Protein AF-A0A251MTN4-F1 (afdb_monomer)

Foldseek 3Di:
DDDDDDDDDDDDDDDDDDPPPFDWDWDFDADDDDDDDDDDDDDDDDDDDDDDDDDDDDDDDDDDDPPPQDQDPPPDLCHPCRVVVSCVVVVVDDPVVSVLVSVLSFAAALFEEEEQACFLQPSVVSNLVRHDDPVLNYAYEYEDLDPVRVVNNVVVCVVPDDPSSVVRYDYDNDHLLCVVVVDDPLAAHQEYEEEFADRVVDDRVDTDAPVSVVSNVVVCVVRYDNSGTYHYIYGDDDVRD

Solvent-accessible surface area (backbone atoms only — not comparable to full-atom values): 15226 Å² total; per-residue (Å²): 133,88,79,88,88,85,87,85,88,79,91,75,83,82,77,80,76,79,86,78,81,65,74,66,63,83,70,81,83,83,83,79,76,90,77,90,75,84,84,83,86,86,84,89,82,88,83,88,84,86,81,85,79,83,92,78,93,75,93,75,92,75,96,70,89,81,71,83,80,68,81,65,59,84,89,41,97,60,50,91,43,46,70,58,52,50,35,37,76,70,66,75,44,56,72,67,63,53,47,55,58,55,44,63,77,64,55,45,66,42,36,30,33,34,26,40,45,27,32,70,20,64,63,44,53,53,50,42,69,49,13,60,54,97,80,69,61,18,34,34,40,31,17,27,74,44,65,69,26,52,51,41,22,49,53,51,48,65,78,70,52,56,75,77,61,52,72,31,52,47,80,41,84,36,52,41,53,48,52,75,80,75,50,64,87,90,56,60,27,42,36,41,37,37,62,42,40,55,44,89,96,55,63,70,87,54,55,62,48,70,71,45,51,53,48,24,48,56,51,51,63,75,36,44,39,93,82,40,45,72,46,54,46,45,54,46,86,50,94,90,53

Sequence (241 aa):
MLALPLRLGAHWPAVQKPLISTSTRWFVFPYPRNVSLNGNSPRDHFDRNVSRIPANSTSITGKTNDFVSVSLPKDSPLFGLEDLLVSFILGKKRATEVSHLVWKSVVQKGDTVIDATCGNGHDTLAMLKMVADESCKGSVYGLDVQEAALQKTSSLLEESVGPSEKELIKLFSKCHSKMDEVLPKDTSVRLVAFNLGYLPGGDKTIITQSETTLKALEVAKSIMVPGGLISIVVYVGHPGG

Secondary structure (DSSP, 8-state):
-----------------------------PPPPP------------------------------------PPPTTSTTTT-HHHHHHHHTTSS-HHHHHHHHHTTT--TT-EEEETT-TTSHHHHHHHHHH--TT---EEEEEES-HHHHHHHHHHHHHHS-HHHHTTEEEEES-GGGGGGTSPTT--EEEEEEEESB-TTS-TT-B--HHHHHHHHHHHHHHEEEEEEEEEEE--SSTT-

Mean predicted aligned error: 14.78 Å

InterPro domains:
  IPR010719 Methyltransferase MnmM-like [PF06962] (140-241)
  IPR010719 Methyltransferase MnmM-like [PTHR35276] (28-241)
  IPR029063 S-adenosyl-L-methionine-dependent methyltransferase superfamily [G3DSA:3.40.50.150] (88-241)
  IPR029063 S-adenosyl-L-methionine-dependent methyltransferase superfamily [SSF53335] (106-239)

Radius of gyration: 24.44 Å; Cα contacts (8 Å, |Δi|>4): 317; chains: 1; bounding box: 77×71×64 Å

pLDDT: mean 73.72, std 29.15, range [24.31, 98.88]

Nearest PDB structures (foldseek):
  2azt-assembly1_B-2  TM=5.446E-01  e=1.337E-05  Homo sapiens
  1d2h-assembly1_C  TM=6.508E-01  e=1.436E-04  Rattus norvegicus
  1d2g-assembly1_A  TM=5.420E-01  e=5.143E-05  Rattus norvegicus
  3ths-assembly1_B  TM=5.340E-01  e=6.235E-05  Rattus norvegicus
  3ths-assembly1_C  TM=5.146E-01  e=1.184E-04  Rattus norvegicus

Structure (mmCIF, N/CA/C/O backbone):
data_AF-A0A251MTN4-F1
#
_entry.id   AF-A0A251MTN4-F1
#
loop_
_atom_site.group_PDB
_atom_site.id
_atom_site.type_symbol
_atom_site.label_atom_id
_atom_site.label_alt_id
_atom_site.label_comp_id
_atom_site.label_asym_id
_atom_site.label_entity_id
_atom_site.label_seq_id
_atom_site.pdbx_PDB_ins_code
_atom_site.Cartn_x
_atom_site.Cartn_y
_atom_site.Cartn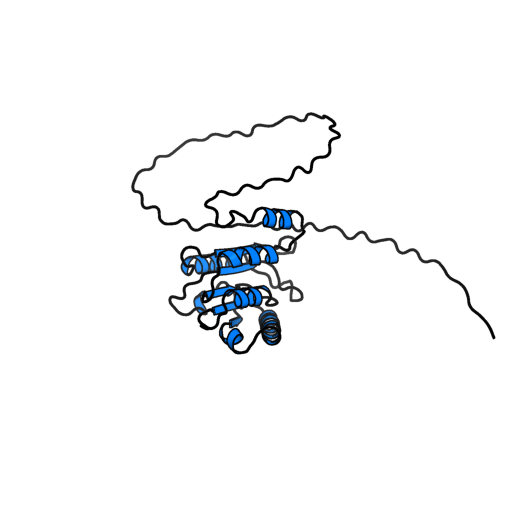_z
_atom_site.occupancy
_atom_site.B_iso_or_equiv
_atom_site.auth_seq_id
_atom_site.auth_comp_id
_atom_site.auth_asym_id
_atom_site.auth_atom_id
_atom_site.pdbx_PDB_model_num
ATOM 1 N N . MET A 1 1 ? 47.076 50.749 -3.435 1.00 32.19 1 MET A N 1
ATOM 2 C CA . MET A 1 1 ? 46.990 51.171 -4.852 1.00 32.19 1 MET A CA 1
ATOM 3 C C . MET A 1 1 ? 46.541 49.956 -5.646 1.00 32.19 1 MET A C 1
ATOM 5 O 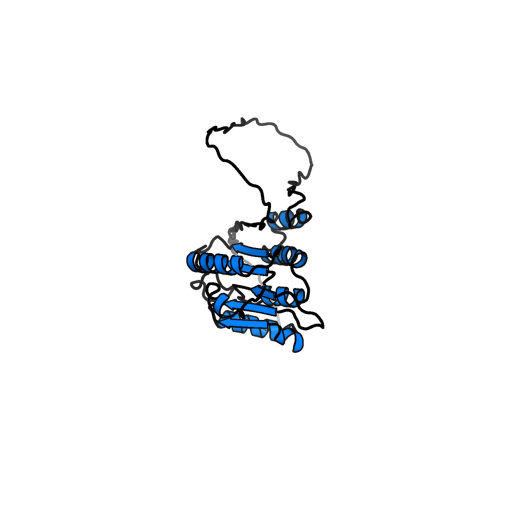O . MET A 1 1 ? 47.202 48.940 -5.529 1.00 32.19 1 MET A O 1
ATOM 9 N N . LEU A 1 2 ? 45.279 49.950 -6.101 1.00 27.80 2 LEU A N 1
ATOM 10 C CA . LEU A 1 2 ? 44.879 50.076 -7.525 1.00 27.80 2 LEU A CA 1
ATOM 11 C C . LEU A 1 2 ? 45.148 48.772 -8.305 1.00 27.80 2 LEU A C 1
ATOM 13 O O . LEU A 1 2 ? 46.255 48.273 -8.238 1.00 27.80 2 LEU A O 1
ATOM 17 N N . ALA A 1 3 ? 44.279 48.176 -9.115 1.00 26.17 3 ALA A N 1
ATOM 18 C CA . ALA A 1 3 ? 42.866 48.299 -9.464 1.00 26.17 3 ALA A CA 1
ATOM 19 C C . ALA A 1 3 ? 42.548 47.061 -10.354 1.00 26.17 3 ALA A C 1
ATOM 21 O O . ALA A 1 3 ? 43.449 46.527 -10.999 1.00 26.17 3 ALA A O 1
ATOM 22 N N . LEU A 1 4 ? 41.285 46.615 -10.403 1.00 29.44 4 LEU A N 1
ATOM 23 C CA . LEU A 1 4 ? 40.707 45.800 -11.502 1.00 29.44 4 LEU A CA 1
ATOM 24 C C . LEU A 1 4 ? 40.717 46.606 -12.838 1.00 29.44 4 LEU A C 1
ATOM 26 O O . LEU A 1 4 ? 40.956 47.811 -12.731 1.00 29.44 4 LEU A O 1
ATOM 30 N N . PRO A 1 5 ? 40.383 46.077 -14.056 1.00 38.84 5 PRO A N 1
ATOM 31 C CA . PRO A 1 5 ? 39.511 44.920 -14.381 1.00 38.84 5 PRO A CA 1
ATOM 32 C C . PRO A 1 5 ? 39.922 44.062 -15.619 1.00 38.84 5 PRO A C 1
ATOM 34 O O . PRO A 1 5 ? 40.844 44.415 -16.341 1.00 38.84 5 PRO A O 1
ATOM 37 N N . LEU A 1 6 ? 39.192 42.966 -15.914 1.00 26.95 6 LEU A N 1
ATOM 38 C CA . LEU A 1 6 ? 38.490 42.737 -17.205 1.00 26.95 6 LEU A CA 1
ATOM 39 C C . LEU A 1 6 ? 37.816 41.344 -17.302 1.00 26.95 6 LEU A C 1
ATOM 41 O O . LEU A 1 6 ? 38.440 40.293 -17.210 1.00 26.95 6 LEU A O 1
ATOM 45 N N . ARG A 1 7 ? 36.496 41.404 -17.522 1.00 28.09 7 ARG A N 1
ATOM 46 C CA . ARG A 1 7 ? 35.574 40.432 -18.156 1.00 28.09 7 ARG A CA 1
ATOM 47 C C . ARG A 1 7 ? 36.027 40.192 -19.621 1.00 28.09 7 ARG A C 1
ATOM 49 O O . ARG A 1 7 ? 36.599 41.110 -20.190 1.00 28.09 7 ARG A O 1
ATOM 56 N N . LEU A 1 8 ? 35.818 39.078 -20.334 1.00 28.23 8 LEU A N 1
ATOM 57 C CA . LEU A 1 8 ? 34.593 38.332 -20.679 1.00 28.23 8 LEU A CA 1
ATOM 58 C C . LEU A 1 8 ? 35.000 37.158 -21.607 1.00 28.23 8 LEU A C 1
ATOM 60 O O . LEU A 1 8 ? 35.938 37.309 -22.383 1.00 28.23 8 LEU A O 1
ATOM 64 N N . GLY A 1 9 ? 34.201 36.084 -21.643 1.00 28.22 9 GLY A N 1
ATOM 65 C CA . GLY A 1 9 ? 34.002 35.301 -22.872 1.00 28.22 9 GLY A CA 1
ATOM 66 C C . GLY A 1 9 ? 34.323 33.808 -22.799 1.00 28.22 9 GLY A C 1
ATOM 67 O O . GLY A 1 9 ? 35.385 33.382 -23.231 1.00 28.22 9 GLY A O 1
ATOM 68 N N . ALA A 1 10 ? 33.358 32.994 -22.366 1.00 30.31 10 ALA A N 1
ATOM 69 C CA . ALA A 1 10 ? 33.277 31.599 -22.794 1.00 30.31 10 ALA A CA 1
ATOM 70 C C . ALA A 1 10 ? 31.801 31.202 -22.916 1.00 30.31 10 ALA A C 1
ATOM 72 O O . ALA A 1 10 ? 31.084 31.061 -21.927 1.00 30.31 10 ALA A O 1
ATOM 73 N N . HIS A 1 11 ? 31.351 31.099 -24.165 1.00 29.78 11 HIS A N 1
ATOM 74 C CA . HIS A 1 11 ? 30.069 30.529 -24.556 1.00 29.78 11 HIS A CA 1
ATOM 75 C C . HIS A 1 11 ? 30.011 29.051 -24.149 1.00 29.78 11 HIS A C 1
ATOM 77 O O . HIS A 1 11 ? 30.880 28.275 -24.535 1.00 29.78 11 HIS A O 1
ATOM 83 N N . TRP A 1 12 ? 28.957 28.654 -23.436 1.00 31.12 12 TRP A N 1
ATOM 84 C CA . TRP A 1 12 ? 28.582 27.249 -23.276 1.00 31.12 12 TRP A CA 1
ATOM 85 C C . TRP A 1 12 ? 27.341 26.984 -24.135 1.00 31.12 12 TRP A C 1
ATOM 87 O O . TRP A 1 12 ? 26.350 27.705 -23.978 1.00 31.12 12 TRP A O 1
ATOM 97 N N . PRO A 1 13 ? 27.344 26.005 -25.056 1.00 30.78 13 PRO A N 1
ATOM 98 C CA . PRO A 1 13 ? 26.138 25.661 -25.787 1.00 30.78 13 PRO A CA 1
ATOM 99 C C . PRO A 1 13 ? 25.149 24.984 -24.835 1.00 30.78 13 PRO A C 1
ATOM 101 O O . PRO A 1 13 ? 25.482 24.047 -24.106 1.00 30.78 13 PRO A O 1
ATOM 104 N N . ALA A 1 14 ? 23.919 25.492 -24.835 1.00 27.44 14 ALA A N 1
ATOM 105 C CA . ALA A 1 14 ? 22.794 24.901 -24.135 1.00 27.44 14 ALA A CA 1
ATOM 106 C C . ALA A 1 14 ? 22.563 23.475 -24.655 1.00 27.44 14 ALA A C 1
ATOM 108 O O . ALA A 1 14 ? 22.125 23.273 -25.786 1.00 27.44 14 ALA A O 1
ATOM 109 N N . VAL A 1 15 ? 22.853 22.482 -23.818 1.00 29.98 15 VAL A N 1
ATOM 110 C CA . VAL A 1 15 ? 22.423 21.104 -24.047 1.00 29.98 15 VAL A CA 1
ATOM 111 C C . VAL A 1 15 ? 20.916 21.068 -23.809 1.00 29.98 15 VAL A C 1
ATOM 113 O O . VAL A 1 15 ? 20.447 21.147 -22.671 1.00 29.98 15 VAL A O 1
ATOM 116 N N . GLN A 1 16 ? 20.151 20.995 -24.897 1.00 27.70 16 GLN A N 1
ATOM 117 C CA . GLN A 1 16 ? 18.729 20.678 -24.856 1.00 27.70 16 GLN A CA 1
ATOM 118 C C . GLN A 1 16 ? 18.557 19.309 -24.188 1.00 27.70 16 GLN A C 1
ATOM 120 O O . GLN A 1 16 ? 18.972 18.282 -24.722 1.00 27.70 16 GLN A O 1
ATOM 125 N N . LYS A 1 17 ? 17.959 19.296 -22.993 1.00 27.50 17 LYS A N 1
ATOM 126 C CA . LYS A 1 17 ? 17.490 18.063 -22.356 1.00 27.50 17 LYS A CA 1
ATOM 127 C C . LYS A 1 17 ? 16.307 17.525 -23.171 1.00 27.50 17 LYS A C 1
ATOM 129 O O . LYS A 1 17 ? 15.369 18.290 -23.406 1.00 27.50 17 LYS A O 1
ATOM 134 N N . PRO A 1 18 ? 16.305 16.250 -23.585 1.00 24.31 18 PRO A N 1
ATOM 135 C CA . PRO A 1 18 ? 15.143 15.675 -24.242 1.00 24.31 18 PRO A CA 1
ATOM 136 C C . PRO A 1 18 ? 13.992 15.583 -23.232 1.00 24.31 18 PRO A C 1
ATOM 138 O O . PRO A 1 18 ? 14.163 15.059 -22.129 1.00 24.31 18 PRO A O 1
ATOM 141 N N . LEU A 1 19 ? 12.819 16.108 -23.602 1.00 26.77 19 LEU A N 1
ATOM 142 C CA . LEU A 1 19 ? 11.568 15.822 -22.903 1.00 26.77 19 LEU A CA 1
ATOM 143 C C . LEU A 1 19 ? 11.262 14.330 -23.081 1.00 26.77 19 LEU A C 1
ATOM 145 O O . LEU A 1 19 ? 10.762 13.909 -24.122 1.00 26.77 19 LEU A O 1
ATOM 149 N N . ILE A 1 20 ? 11.571 13.526 -22.067 1.00 28.36 20 ILE A N 1
ATOM 150 C CA . ILE A 1 20 ? 11.097 12.147 -21.978 1.00 28.36 20 ILE A CA 1
ATOM 151 C C . ILE A 1 20 ? 9.658 12.221 -21.465 1.00 28.36 20 ILE A C 1
ATOM 153 O O . ILE A 1 20 ? 9.413 12.465 -20.286 1.00 28.36 20 ILE A O 1
ATOM 157 N N . SER A 1 21 ? 8.705 12.076 -22.382 1.00 30.36 21 SER A N 1
ATOM 158 C CA . SER A 1 21 ? 7.292 11.886 -22.066 1.00 30.36 21 SER A CA 1
ATOM 159 C C . SER A 1 21 ? 7.109 10.462 -21.534 1.00 30.36 21 SER A C 1
ATOM 161 O O . SER A 1 21 ? 7.131 9.498 -22.296 1.00 30.36 21 SER A O 1
ATOM 163 N N . THR A 1 22 ? 6.986 10.310 -20.215 1.00 32.44 22 THR A N 1
ATOM 164 C CA . THR A 1 22 ? 6.619 9.036 -19.589 1.00 32.44 22 THR A CA 1
ATOM 165 C C . THR A 1 22 ? 5.113 8.829 -19.740 1.00 32.44 22 THR A C 1
ATOM 167 O O . THR A 1 22 ? 4.303 9.518 -19.123 1.00 32.44 22 THR A O 1
ATOM 170 N N . SER A 1 23 ? 4.720 7.890 -20.600 1.00 34.38 23 SER A N 1
ATOM 171 C CA . SER A 1 23 ? 3.315 7.542 -20.832 1.00 34.38 23 SER A CA 1
ATOM 172 C C . SER A 1 23 ? 2.821 6.579 -19.749 1.00 34.38 23 SER A C 1
ATOM 174 O O . SER A 1 23 ? 2.825 5.368 -19.920 1.00 34.38 23 SER A O 1
ATOM 176 N N . THR A 1 24 ?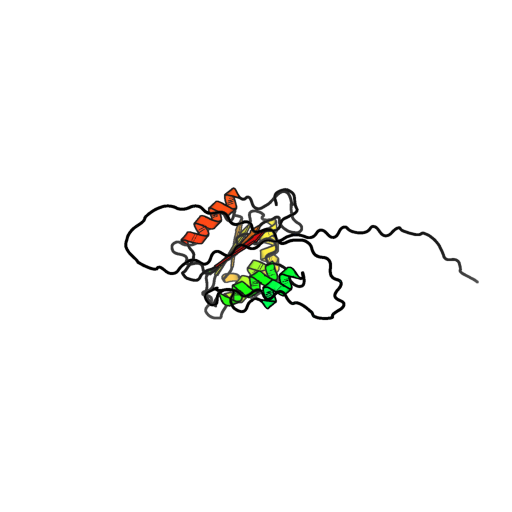 2.417 7.091 -18.590 1.00 36.94 24 THR A N 1
ATOM 177 C CA . THR A 1 24 ? 1.779 6.266 -17.549 1.00 36.94 24 THR A CA 1
ATOM 178 C C . THR A 1 24 ? 0.374 5.846 -17.995 1.00 36.94 24 THR A C 1
ATOM 180 O O . THR A 1 24 ? -0.423 6.685 -18.421 1.00 36.94 24 THR A O 1
ATOM 183 N N . ARG A 1 25 ? 0.034 4.561 -17.848 1.00 35.62 25 ARG A N 1
ATOM 184 C CA . ARG A 1 25 ? -1.296 4.018 -18.167 1.00 35.62 25 ARG A CA 1
ATOM 185 C C . ARG A 1 25 ? -1.945 3.429 -16.915 1.00 35.62 25 ARG A C 1
ATOM 187 O O . ARG A 1 25 ? -1.284 2.730 -16.155 1.00 35.62 25 ARG A O 1
ATOM 194 N N . TRP A 1 26 ? -3.230 3.715 -16.720 1.00 37.81 26 TRP A N 1
ATOM 195 C CA . TRP A 1 26 ? -4.040 3.200 -15.612 1.00 37.81 26 TRP A CA 1
ATOM 196 C C . TRP A 1 26 ? -4.941 2.050 -16.072 1.00 37.81 26 TRP A C 1
ATOM 198 O O . TRP A 1 26 ? -5.523 2.118 -17.156 1.00 37.81 26 TRP A O 1
ATOM 208 N N . PHE A 1 27 ? -5.110 1.043 -15.213 1.00 35.09 27 PHE A N 1
ATOM 209 C CA . PHE A 1 27 ? -6.167 0.034 -15.308 1.00 35.09 27 PHE A CA 1
ATOM 210 C C . PHE A 1 27 ? -6.920 -0.005 -13.975 1.00 35.09 27 PHE A C 1
ATOM 212 O O . PHE A 1 27 ? -6.302 -0.163 -12.925 1.00 35.09 27 PHE A O 1
ATOM 219 N N . VAL A 1 28 ? -8.245 0.151 -14.014 1.00 33.75 28 VAL A N 1
ATOM 220 C CA . VAL A 1 28 ? -9.126 0.027 -12.843 1.00 33.75 28 VAL A CA 1
ATOM 221 C C . VAL A 1 28 ? -10.115 -1.094 -13.128 1.00 33.75 28 VAL A C 1
ATOM 223 O O . VAL A 1 28 ? -10.854 -1.029 -14.109 1.00 33.75 28 VAL A O 1
ATOM 226 N N . PHE A 1 29 ? -10.123 -2.118 -12.277 1.00 30.22 29 PHE A N 1
ATOM 227 C CA . PHE A 1 29 ? -11.083 -3.217 -12.340 1.00 30.22 29 PHE A CA 1
ATOM 228 C C . PHE A 1 29 ? -12.135 -3.020 -11.239 1.00 30.22 29 PHE A C 1
ATOM 230 O O . PHE A 1 29 ? -11.850 -3.329 -10.081 1.00 30.22 29 PHE A O 1
ATOM 237 N N . PRO A 1 30 ? -13.336 -2.492 -11.542 1.00 28.03 30 PRO A N 1
ATOM 238 C CA . PRO A 1 30 ? -14.428 -2.511 -10.578 1.00 28.03 30 PRO A CA 1
ATOM 239 C C . PRO A 1 30 ? -14.867 -3.963 -10.347 1.00 28.03 30 PRO A C 1
ATOM 241 O O . PRO A 1 30 ? -15.147 -4.692 -11.300 1.00 28.03 30 PRO A O 1
ATOM 244 N N . TYR A 1 31 ? -14.926 -4.396 -9.085 1.00 30.23 31 TYR A N 1
ATOM 245 C CA . TYR A 1 31 ? -15.467 -5.711 -8.743 1.00 30.23 31 TYR A CA 1
ATOM 246 C C . TYR A 1 31 ? -17.002 -5.656 -8.821 1.00 30.23 31 TYR A C 1
ATOM 248 O O . TYR A 1 31 ? -17.606 -4.823 -8.136 1.00 30.23 31 TYR A O 1
ATOM 256 N N . PRO A 1 32 ? -17.664 -6.486 -9.646 1.00 30.58 32 PRO A N 1
ATOM 257 C CA . PRO A 1 32 ? -19.115 -6.440 -9.768 1.00 30.58 32 PRO A CA 1
ATOM 258 C C . PRO A 1 32 ? -19.796 -6.933 -8.482 1.00 30.58 32 PRO A C 1
ATOM 260 O O . PRO A 1 32 ? -19.368 -7.910 -7.865 1.00 30.58 32 PRO A O 1
ATOM 263 N N . ARG A 1 33 ? -20.896 -6.273 -8.089 1.00 31.11 33 ARG A N 1
ATOM 264 C CA . ARG A 1 33 ? -21.852 -6.833 -7.120 1.00 31.11 33 ARG A CA 1
ATOM 265 C C . ARG A 1 33 ? -22.534 -8.044 -7.758 1.00 31.11 33 ARG A C 1
ATOM 267 O O . ARG A 1 33 ? -22.913 -7.981 -8.924 1.00 31.11 33 ARG A O 1
ATOM 274 N N . ASN A 1 34 ? -22.714 -9.115 -6.985 1.00 30.28 34 ASN A N 1
ATOM 275 C CA . ASN A 1 34 ? -23.455 -10.308 -7.397 1.00 30.28 34 ASN A CA 1
ATOM 276 C C . ASN A 1 34 ? -24.808 -9.939 -8.028 1.00 30.28 34 ASN A C 1
ATOM 278 O O . ASN A 1 34 ? -25.691 -9.422 -7.345 1.00 30.28 34 ASN A O 1
ATOM 282 N N . VAL A 1 35 ? -24.978 -10.278 -9.306 1.00 30.33 35 VAL A N 1
ATOM 283 C CA . VAL A 1 35 ? -26.287 -10.425 -9.945 1.00 30.33 35 VAL A CA 1
ATOM 284 C C . VAL A 1 35 ? -26.488 -11.918 -10.162 1.00 30.33 35 VAL A C 1
ATOM 286 O O . VAL A 1 35 ? -25.792 -12.545 -10.955 1.00 30.33 35 VAL A O 1
ATOM 289 N N . SER A 1 36 ? -27.412 -12.492 -9.401 1.00 29.91 36 SER A N 1
ATOM 290 C CA . SER A 1 36 ? -27.881 -13.859 -9.598 1.00 29.91 36 SER A CA 1
ATOM 291 C C . SER A 1 36 ? -28.907 -13.851 -10.724 1.00 29.91 36 SER A C 1
ATOM 293 O O . SER A 1 36 ? -29.981 -13.293 -10.520 1.00 29.91 36 SER A O 1
ATOM 295 N N . LEU A 1 37 ? -28.604 -14.438 -11.888 1.00 28.64 37 LEU A N 1
ATOM 296 C CA . LEU A 1 37 ? -29.614 -14.819 -12.880 1.00 28.64 37 LEU A CA 1
ATOM 297 C C . LEU A 1 37 ? -29.201 -16.086 -13.646 1.00 28.64 37 LEU A C 1
ATOM 299 O O . LEU A 1 37 ? -28.129 -16.176 -14.241 1.00 28.64 37 LEU A O 1
ATOM 303 N N . ASN A 1 38 ? -30.116 -17.052 -13.599 1.00 26.19 38 ASN A N 1
ATOM 304 C CA . ASN A 1 38 ? -30.185 -18.273 -14.391 1.00 26.19 38 ASN A CA 1
ATOM 305 C C . ASN A 1 38 ? -30.111 -18.018 -15.908 1.00 26.19 38 ASN A C 1
ATOM 307 O O . ASN A 1 38 ? -30.744 -17.093 -16.405 1.00 26.19 38 ASN A O 1
ATOM 311 N N . GLY A 1 39 ? -29.533 -18.985 -16.630 1.00 27.27 39 GLY A N 1
ATOM 312 C CA . GLY A 1 39 ? -30.131 -19.508 -17.864 1.00 27.27 39 GLY A CA 1
ATOM 313 C C . GLY A 1 39 ? -29.667 -18.941 -19.213 1.00 27.27 39 GLY A C 1
ATOM 314 O O . GLY A 1 39 ? -29.996 -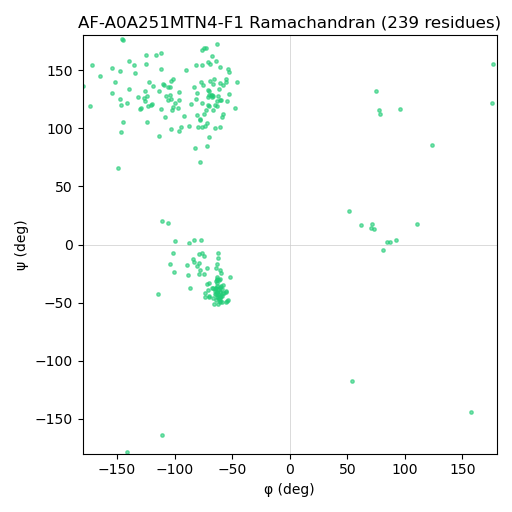17.822 -19.579 1.00 27.27 39 GLY A O 1
ATOM 315 N N . ASN A 1 40 ? -29.075 -19.851 -19.996 1.00 27.12 40 ASN A N 1
ATOM 316 C CA . ASN A 1 40 ? -29.026 -19.940 -21.465 1.00 27.12 40 ASN A CA 1
ATOM 317 C C . ASN A 1 40 ? -28.060 -19.046 -22.273 1.00 27.12 40 ASN A C 1
ATOM 319 O O . ASN A 1 40 ? -28.260 -17.856 -22.479 1.00 27.12 40 ASN A O 1
ATOM 323 N N . SER A 1 41 ? -27.074 -19.725 -22.872 1.00 27.97 41 SER A N 1
ATOM 324 C CA . SER A 1 41 ? -26.388 -19.357 -24.122 1.00 27.97 41 SER A CA 1
ATOM 325 C C . SER A 1 41 ? -27.353 -19.376 -25.326 1.00 27.97 41 SER A C 1
ATOM 327 O O . SER A 1 41 ? -28.317 -20.147 -25.282 1.00 27.97 41 SER A O 1
ATOM 329 N N . PRO A 1 42 ? -27.067 -18.663 -26.437 1.00 34.81 42 PRO A N 1
ATOM 330 C CA . PRO A 1 42 ? -26.228 -19.243 -27.501 1.00 34.81 42 PRO A CA 1
ATOM 331 C C . PRO A 1 42 ? -25.285 -18.252 -28.230 1.00 34.81 42 PRO A C 1
ATOM 333 O O . PRO A 1 42 ? -25.242 -17.060 -27.948 1.00 34.81 42 PRO A O 1
ATOM 336 N N . ARG A 1 43 ? -24.488 -18.836 -29.135 1.00 27.69 43 ARG A N 1
ATOM 337 C CA . ARG A 1 43 ? -23.357 -18.313 -29.923 1.00 27.69 43 ARG A CA 1
ATOM 338 C C . ARG A 1 43 ? -23.731 -17.355 -31.078 1.00 27.69 43 ARG A C 1
ATOM 340 O O . ARG A 1 43 ? -24.873 -17.331 -31.515 1.00 27.69 43 ARG A O 1
ATOM 347 N N . ASP A 1 44 ? -22.664 -16.737 -31.608 1.00 28.30 44 ASP A N 1
ATOM 348 C CA . ASP A 1 44 ? -22.417 -16.206 -32.967 1.00 28.30 44 ASP A CA 1
ATOM 349 C C . ASP A 1 44 ? -23.038 -14.860 -33.395 1.00 28.30 44 ASP A C 1
ATOM 351 O O . ASP A 1 44 ? -24.241 -14.744 -33.584 1.00 28.30 44 ASP A O 1
ATOM 355 N N . HIS A 1 45 ? -22.185 -13.854 -33.665 1.00 28.00 45 HIS A N 1
ATOM 356 C CA . HIS A 1 45 ? -21.876 -13.406 -35.038 1.00 28.00 45 HIS A CA 1
ATOM 357 C C . HIS A 1 45 ? -20.859 -12.241 -35.086 1.00 28.00 45 HIS A C 1
ATOM 359 O O . HIS A 1 45 ? -20.922 -11.276 -34.330 1.00 28.00 45 HIS A O 1
ATOM 365 N N . PHE A 1 46 ? -19.918 -12.374 -36.024 1.00 26.11 46 PHE A N 1
ATOM 366 C CA . PHE A 1 46 ? -19.053 -11.345 -36.615 1.00 26.11 46 PHE A CA 1
ATOM 367 C C . PHE A 1 46 ? -19.834 -10.072 -37.003 1.00 26.11 46 PHE A C 1
ATOM 369 O O . PHE A 1 46 ? -20.861 -10.210 -37.655 1.00 26.11 46 PHE A O 1
ATOM 376 N N . ASP A 1 47 ? -19.282 -8.871 -36.771 1.00 26.75 47 ASP A N 1
ATOM 377 C CA . ASP A 1 47 ? -18.944 -8.007 -37.911 1.00 26.75 47 ASP A CA 1
ATOM 378 C C . ASP A 1 47 ? -17.997 -6.838 -37.599 1.00 26.75 47 ASP A C 1
ATOM 380 O O . ASP A 1 47 ? -18.004 -6.225 -36.531 1.00 26.75 47 ASP A O 1
ATOM 384 N N . ARG A 1 48 ? -17.154 -6.554 -38.593 1.00 31.72 48 ARG A N 1
ATOM 385 C CA . ARG A 1 48 ? -16.197 -5.446 -38.650 1.00 31.72 48 ARG A CA 1
ATOM 386 C C . ARG A 1 48 ? -16.936 -4.152 -38.981 1.00 31.72 48 ARG A C 1
ATOM 388 O O . ARG A 1 48 ? -17.713 -4.127 -39.924 1.00 31.72 48 ARG A O 1
ATOM 395 N N . ASN A 1 49 ? -16.564 -3.041 -38.346 1.00 26.36 49 ASN A N 1
ATOM 396 C CA . ASN A 1 49 ? -16.696 -1.735 -38.993 1.00 26.36 49 ASN A CA 1
ATOM 397 C C . ASN A 1 49 ? -15.575 -0.781 -38.565 1.00 26.36 49 ASN A C 1
ATOM 399 O O . ASN A 1 49 ? -15.620 -0.141 -37.520 1.00 26.36 49 ASN A O 1
ATOM 403 N N . VAL A 1 50 ? -14.547 -0.714 -39.414 1.00 30.34 50 VAL A N 1
ATOM 404 C CA . VAL A 1 50 ? -13.550 0.360 -39.448 1.00 30.34 50 VAL A CA 1
ATOM 405 C C . VAL A 1 50 ? -14.015 1.333 -40.526 1.00 30.34 50 VAL A C 1
ATOM 407 O O . VAL A 1 50 ? -13.784 1.106 -41.713 1.00 30.34 50 VAL A O 1
ATOM 410 N N . SER A 1 51 ? -14.681 2.412 -40.132 1.00 30.70 51 SER A N 1
ATOM 411 C CA . SER A 1 51 ? -15.000 3.518 -41.034 1.00 30.70 51 SER A CA 1
ATOM 412 C C . SER A 1 51 ? -13.897 4.575 -40.968 1.00 30.70 51 SER A C 1
ATOM 414 O O . SER A 1 51 ? -13.719 5.258 -39.960 1.00 30.70 51 SER A O 1
ATOM 416 N N . ARG A 1 52 ? -13.149 4.679 -42.073 1.00 29.44 52 ARG A N 1
ATOM 417 C CA . ARG A 1 52 ? -12.229 5.775 -42.410 1.00 29.44 52 ARG A CA 1
ATOM 418 C C . ARG A 1 52 ? -12.995 7.105 -42.442 1.00 29.44 52 ARG A C 1
ATOM 420 O O . ARG A 1 52 ? -14.057 7.163 -43.054 1.00 29.44 52 ARG A O 1
ATOM 427 N N . ILE A 1 53 ? -12.425 8.169 -41.876 1.00 30.20 53 ILE A N 1
ATOM 428 C CA . ILE A 1 53 ? -12.880 9.554 -42.089 1.00 30.20 53 ILE A CA 1
ATOM 429 C C . ILE A 1 53 ? -11.824 10.284 -42.945 1.00 30.20 53 ILE A C 1
ATOM 431 O O . ILE A 1 53 ? -10.631 10.068 -42.715 1.00 30.20 53 ILE A O 1
ATOM 435 N N . PRO A 1 54 ? -12.217 11.087 -43.957 1.00 29.67 54 PRO A N 1
ATOM 436 C CA . PRO A 1 54 ? -11.298 11.677 -44.924 1.00 29.67 54 PRO A CA 1
ATOM 437 C C . PRO A 1 54 ? -10.617 12.944 -44.396 1.00 29.67 54 PRO A C 1
ATOM 439 O O . PRO A 1 54 ? -11.157 13.669 -43.563 1.00 29.67 54 PRO A O 1
ATOM 442 N N . ALA A 1 55 ? -9.433 13.223 -44.943 1.00 32.69 55 ALA A N 1
ATOM 443 C CA . ALA A 1 55 ? -8.729 14.484 -44.771 1.00 32.69 55 ALA A CA 1
ATOM 444 C C . ALA A 1 55 ? -9.494 15.614 -45.472 1.00 32.69 55 ALA A C 1
ATOM 446 O O . ALA A 1 55 ? -9.769 15.516 -46.665 1.00 32.69 55 ALA A O 1
ATOM 447 N N . ASN A 1 56 ? -9.787 16.696 -44.750 1.00 28.23 56 ASN A N 1
ATOM 448 C CA . ASN A 1 56 ? -10.090 17.976 -45.372 1.00 28.23 56 ASN A CA 1
ATOM 449 C C . ASN A 1 56 ? -9.483 19.121 -44.560 1.00 28.23 56 ASN A C 1
ATOM 451 O O . ASN A 1 56 ? -9.746 19.297 -43.371 1.00 28.23 56 ASN A O 1
ATOM 455 N N . SER A 1 57 ? -8.634 19.878 -45.244 1.00 33.75 57 SER A N 1
ATOM 456 C CA . SER A 1 57 ? -8.022 21.121 -44.809 1.00 33.75 57 SER A CA 1
ATOM 457 C C . SER A 1 57 ? -9.064 22.235 -44.758 1.00 33.75 57 SER A C 1
ATOM 459 O O . SER A 1 57 ? -9.608 22.607 -45.796 1.00 33.75 57 SER A O 1
ATOM 461 N N . THR A 1 58 ? -9.272 22.826 -43.584 1.00 28.16 58 THR A N 1
ATOM 462 C CA . THR A 1 58 ? -9.877 24.159 -43.489 1.00 28.16 58 THR A CA 1
ATOM 463 C C . THR A 1 58 ? -9.287 24.898 -42.298 1.00 28.16 58 THR A C 1
ATOM 465 O O . THR A 1 58 ? -9.351 24.442 -41.161 1.00 28.16 58 THR A O 1
ATOM 468 N N . SER A 1 59 ? -8.669 26.036 -42.590 1.00 32.59 59 SER A N 1
ATOM 469 C CA . SER A 1 59 ? -8.181 27.019 -41.633 1.00 32.59 59 SER A CA 1
ATOM 470 C C . SER A 1 59 ? -9.343 27.615 -40.838 1.00 32.59 59 SER A C 1
ATOM 472 O O . SER A 1 59 ? -10.210 28.263 -41.423 1.00 32.59 59 SER A O 1
ATOM 474 N N . ILE A 1 60 ? -9.332 27.443 -39.515 1.00 30.48 60 ILE A N 1
ATOM 475 C CA . ILE A 1 60 ? -10.227 28.144 -38.590 1.00 30.48 60 ILE A CA 1
ATOM 476 C C . ILE A 1 60 ? -9.362 28.863 -37.557 1.00 30.48 60 ILE A C 1
ATOM 478 O O . ILE A 1 60 ? -8.779 28.264 -36.657 1.00 30.48 60 ILE A O 1
ATOM 482 N N . THR A 1 61 ? -9.269 30.179 -37.711 1.00 35.72 61 THR A N 1
ATOM 483 C CA . THR A 1 61 ? -8.900 31.108 -36.647 1.00 35.72 61 THR A CA 1
ATOM 484 C C . THR A 1 61 ? -10.092 31.240 -35.701 1.00 35.72 61 THR A C 1
ATOM 486 O O . THR A 1 61 ? -11.120 31.791 -36.089 1.00 35.72 61 THR A O 1
ATOM 489 N N . GLY A 1 62 ? -9.972 30.752 -34.468 1.00 26.92 62 GLY A N 1
ATOM 490 C CA . GLY A 1 62 ? -11.023 30.880 -33.461 1.00 26.92 62 GLY A CA 1
ATOM 491 C C . GLY A 1 62 ? -10.557 30.381 -32.099 1.00 26.92 62 GLY A C 1
ATOM 492 O O . GLY A 1 62 ? -10.175 29.229 -31.951 1.00 26.92 62 GLY A O 1
ATOM 493 N N . LYS A 1 63 ? -10.555 31.275 -31.107 1.00 39.28 63 LYS A N 1
ATOM 494 C CA . LYS A 1 63 ? -10.339 30.957 -29.693 1.00 39.28 63 LYS A CA 1
ATOM 495 C C . LYS A 1 63 ? -11.509 30.114 -29.171 1.00 39.28 63 LYS A C 1
ATOM 497 O O . LYS A 1 63 ? -12.582 30.681 -29.015 1.00 39.28 63 LYS A O 1
ATOM 502 N N . THR A 1 64 ? -11.269 28.866 -28.779 1.00 30.48 64 THR A N 1
ATOM 503 C CA . THR A 1 64 ? -12.005 28.160 -27.712 1.00 30.48 64 THR A CA 1
ATOM 504 C C . THR A 1 64 ? -11.105 27.074 -27.119 1.00 30.48 64 THR A C 1
ATOM 506 O O . THR A 1 64 ? -10.466 26.313 -27.839 1.00 30.48 64 THR A O 1
ATOM 509 N N . ASN A 1 65 ? -11.006 27.036 -25.787 1.00 35.66 65 ASN A N 1
ATOM 510 C CA . ASN A 1 65 ? -10.432 25.906 -25.062 1.00 35.66 65 ASN A CA 1
ATOM 511 C C . ASN A 1 65 ? -11.414 24.736 -25.178 1.00 35.66 65 ASN A C 1
ATOM 513 O O . ASN A 1 65 ? -12.321 24.621 -24.354 1.00 35.66 65 ASN A O 1
ATOM 517 N N . ASP A 1 66 ? -11.234 23.880 -26.178 1.00 35.22 66 ASP A N 1
ATOM 518 C CA . ASP A 1 66 ? -11.933 22.599 -26.246 1.00 35.22 66 ASP A CA 1
ATOM 519 C C . ASP A 1 66 ? -11.329 21.672 -25.181 1.00 35.22 66 ASP A C 1
ATOM 521 O O . ASP A 1 66 ? -10.381 20.919 -25.413 1.00 35.22 66 ASP A O 1
ATOM 525 N N . PHE A 1 67 ? -11.837 21.789 -23.953 1.00 43.97 67 PHE A N 1
ATOM 526 C CA . PHE A 1 67 ? -11.570 20.821 -22.899 1.00 43.97 67 PHE A CA 1
ATOM 527 C C . PHE A 1 67 ? -12.181 19.485 -23.318 1.00 43.97 67 PHE A C 1
ATOM 529 O O . PHE A 1 67 ? -13.390 19.369 -23.511 1.00 43.97 67 PHE A O 1
ATOM 536 N N . VAL A 1 68 ? -11.336 18.463 -23.433 1.00 41.34 68 VAL A N 1
ATOM 537 C CA . VAL A 1 68 ? -11.769 17.073 -23.561 1.00 41.34 68 VAL A CA 1
ATOM 538 C C . VAL A 1 68 ? -12.558 16.717 -22.300 1.00 41.34 68 VAL A C 1
ATOM 540 O O . VAL A 1 68 ? -11.976 16.480 -21.243 1.00 41.34 68 VAL A O 1
ATOM 543 N N . SER A 1 69 ? -13.888 16.707 -22.389 1.00 47.94 69 SER A N 1
ATOM 544 C CA . SER A 1 69 ? -14.751 16.239 -21.308 1.00 47.94 69 SER A CA 1
ATOM 545 C C . SER A 1 69 ? -14.723 14.711 -21.285 1.00 47.94 69 SER A C 1
ATOM 547 O O . SER A 1 69 ? -15.370 14.052 -22.102 1.00 47.94 69 SER A O 1
ATOM 549 N N . VAL A 1 70 ? -13.959 14.133 -20.363 1.00 55.78 70 VAL A N 1
ATOM 550 C CA . VAL A 1 70 ? -14.038 12.700 -20.067 1.00 55.78 70 VAL A CA 1
ATOM 551 C C . VAL A 1 70 ? -15.272 12.500 -19.194 1.00 55.78 70 VAL A C 1
ATOM 553 O O . VAL A 1 70 ? -15.259 12.903 -18.041 1.00 55.78 70 VAL A O 1
ATOM 556 N N . SER A 1 71 ? -16.349 11.925 -19.730 1.00 51.91 71 SER A N 1
ATOM 557 C CA . SER A 1 71 ? -17.522 11.552 -18.927 1.00 51.91 71 SER A CA 1
ATOM 558 C C . SER A 1 71 ? -17.430 10.073 -18.551 1.00 51.91 71 SER A C 1
ATOM 560 O O . SER A 1 71 ? -17.387 9.200 -19.418 1.00 51.91 71 SER A O 1
ATOM 562 N N . LEU A 1 72 ? -17.345 9.788 -17.250 1.00 54.06 72 LEU A N 1
ATOM 563 C CA . LEU A 1 72 ? -17.352 8.427 -16.711 1.00 54.06 72 LEU A CA 1
ATOM 564 C C . LEU A 1 72 ? -18.794 7.976 -16.412 1.00 54.06 72 LEU A C 1
ATOM 566 O O . LEU A 1 72 ? -19.644 8.812 -16.090 1.00 54.06 72 LEU A O 1
ATOM 570 N N . PRO A 1 73 ? -19.100 6.666 -16.495 1.00 51.03 73 PRO A N 1
ATOM 571 C CA . PRO A 1 73 ? -20.402 6.141 -16.090 1.00 51.03 73 PRO A CA 1
ATOM 572 C C . PRO A 1 73 ? -20.723 6.524 -14.640 1.00 51.03 73 PRO A C 1
ATOM 574 O O . PRO A 1 73 ? -19.845 6.447 -13.783 1.00 51.03 73 PRO A O 1
ATOM 577 N N . LYS A 1 74 ? -21.981 6.886 -14.349 1.00 57.38 74 LYS A N 1
ATOM 578 C CA . LYS A 1 74 ? -22.424 7.307 -13.002 1.00 57.38 74 LYS A CA 1
ATOM 579 C C . LYS A 1 74 ? -22.226 6.243 -11.919 1.00 57.38 74 LYS A C 1
ATOM 581 O O . LYS A 1 74 ? -22.078 6.587 -10.754 1.00 57.38 74 LYS A O 1
ATOM 586 N N . ASP A 1 75 ? -22.178 4.976 -12.317 1.00 56.16 75 ASP A N 1
ATOM 587 C CA . ASP A 1 75 ? -21.960 3.841 -11.415 1.00 56.16 75 ASP A CA 1
ATOM 588 C C . ASP A 1 75 ? -20.466 3.531 -11.202 1.00 56.16 75 ASP A C 1
ATOM 590 O O . ASP A 1 75 ? -20.109 2.576 -10.511 1.00 56.16 75 ASP A O 1
ATOM 594 N N . SER A 1 76 ? -19.574 4.317 -11.812 1.00 58.75 76 SER A N 1
ATOM 595 C CA . SER A 1 76 ? -18.135 4.193 -11.617 1.00 58.75 76 SER A CA 1
ATOM 596 C C . SER A 1 76 ? -17.730 4.761 -10.253 1.00 58.75 76 SER A C 1
ATOM 598 O O . SER A 1 76 ? -18.124 5.881 -9.927 1.00 58.75 76 SER A O 1
ATOM 600 N N . PRO A 1 77 ? -16.843 4.086 -9.498 1.00 53.88 77 PRO A N 1
ATOM 601 C CA . PRO A 1 77 ? -16.222 4.670 -8.306 1.00 53.88 77 PRO A CA 1
ATOM 602 C C . PRO A 1 77 ? -15.364 5.912 -8.617 1.00 53.88 77 PRO A C 1
ATOM 604 O O . PRO A 1 77 ? -14.895 6.573 -7.699 1.00 53.88 77 PRO A O 1
ATOM 607 N N . LEU A 1 78 ? -15.149 6.231 -9.900 1.00 60.50 78 LEU A N 1
ATOM 608 C CA . LEU A 1 78 ? -14.422 7.415 -10.363 1.00 60.50 78 LEU A CA 1
ATOM 609 C C . LEU A 1 78 ? -15.328 8.571 -10.812 1.00 60.50 78 LEU A C 1
ATOM 611 O O . LEU A 1 78 ? -14.822 9.571 -11.319 1.00 60.50 78 LEU A O 1
ATOM 615 N N . PHE A 1 79 ? -16.649 8.435 -10.683 1.00 64.62 79 PHE A N 1
ATOM 616 C CA . PHE A 1 79 ? -17.579 9.513 -11.007 1.00 64.62 79 PHE A CA 1
ATOM 617 C C . PHE A 1 79 ? -17.289 10.745 -10.128 1.00 64.62 79 PHE A C 1
ATOM 619 O O . PHE A 1 79 ? -17.258 10.630 -8.902 1.00 64.62 79 PHE A O 1
ATOM 626 N N . GLY A 1 80 ? -17.040 11.910 -10.737 1.00 67.75 80 GLY A N 1
ATOM 627 C CA . GLY A 1 80 ? -16.630 13.131 -10.026 1.00 67.75 80 GLY A CA 1
ATOM 628 C C . GLY A 1 80 ? -15.111 13.351 -9.908 1.00 67.75 80 GLY A C 1
ATOM 629 O O . GLY A 1 80 ? -14.687 14.309 -9.260 1.00 67.75 80 GLY A O 1
ATOM 630 N N . LEU A 1 81 ? -14.275 12.486 -10.502 1.00 73.94 81 LEU A N 1
ATOM 631 C CA . LEU A 1 81 ? -12.806 12.627 -10.542 1.00 73.94 81 LEU A CA 1
ATOM 632 C C . LEU A 1 81 ? -12.273 13.068 -11.921 1.00 73.94 81 LEU A C 1
ATOM 634 O O . LEU A 1 81 ? -11.082 12.926 -12.211 1.00 73.94 81 LEU A O 1
ATOM 638 N N . GLU A 1 82 ? -13.124 13.623 -12.781 1.00 80.00 82 GLU A N 1
ATOM 639 C CA . GLU A 1 82 ? -12.786 14.002 -14.158 1.00 80.00 82 GLU A CA 1
ATOM 640 C C . GLU A 1 82 ? -11.668 15.056 -14.201 1.00 80.00 82 GLU A C 1
ATOM 642 O O . GLU A 1 82 ? -10.666 14.883 -14.900 1.00 80.00 82 GLU A O 1
ATOM 647 N N . ASP A 1 83 ? -11.774 16.102 -13.378 1.00 78.12 83 ASP A N 1
ATOM 648 C CA . ASP A 1 83 ? -10.772 17.173 -13.289 1.00 78.12 83 ASP A CA 1
ATOM 649 C C . ASP A 1 83 ? -9.411 16.668 -12.793 1.00 78.12 83 ASP A C 1
ATOM 651 O O . ASP A 1 83 ? -8.351 17.197 -13.161 1.00 78.12 83 ASP A O 1
ATOM 655 N N . LEU A 1 84 ? -9.420 15.618 -11.967 1.00 79.56 84 LEU A N 1
ATOM 656 C CA . LEU A 1 84 ? -8.207 14.988 -11.467 1.00 79.56 84 LEU A CA 1
ATOM 657 C C . LEU A 1 84 ? -7.484 14.229 -12.585 1.00 79.56 84 LEU A C 1
ATOM 659 O O . LEU A 1 84 ? -6.270 14.385 -12.745 1.00 79.56 84 LEU A O 1
ATOM 663 N N . LEU A 1 85 ? -8.230 13.463 -13.385 1.00 77.50 85 LEU A N 1
ATOM 664 C CA . LEU A 1 85 ? -7.699 12.762 -14.556 1.00 77.50 85 LEU A CA 1
ATOM 665 C C . LEU A 1 85 ? -7.167 13.749 -15.599 1.00 77.50 85 LEU A C 1
ATOM 667 O O . LEU A 1 85 ? -6.071 13.557 -16.122 1.00 77.50 85 LEU A O 1
ATOM 671 N N . VAL A 1 86 ? -7.881 14.848 -15.848 1.00 79.44 86 VAL A N 1
ATOM 672 C CA . VAL A 1 86 ? -7.420 15.911 -16.752 1.00 79.44 86 VAL A CA 1
ATOM 673 C C . VAL A 1 86 ? -6.135 16.553 -16.228 1.00 79.44 86 VAL A C 1
ATOM 675 O O . VAL A 1 86 ? -5.174 16.719 -16.977 1.00 79.44 86 VAL A O 1
ATOM 678 N N . SER A 1 87 ? -6.063 16.868 -14.933 1.00 77.69 87 SER A N 1
ATOM 679 C CA . SER A 1 87 ? -4.852 17.426 -14.319 1.00 77.69 87 SER A CA 1
ATOM 680 C C . SER A 1 87 ? -3.649 16.488 -14.441 1.00 77.69 87 SER A C 1
ATOM 682 O O . SER A 1 87 ? -2.531 16.955 -14.655 1.00 77.69 87 SER A O 1
ATOM 684 N N . PHE A 1 88 ? -3.870 15.178 -14.337 1.00 79.94 88 PHE A N 1
ATOM 685 C CA . PHE A 1 88 ? -2.844 14.167 -14.564 1.00 79.94 88 PHE A CA 1
ATOM 686 C C . PHE A 1 88 ? -2.370 14.132 -16.021 1.00 79.94 88 PHE A C 1
ATOM 688 O O . PHE A 1 88 ? -1.173 14.237 -16.277 1.00 79.94 88 PHE A O 1
ATOM 695 N N . ILE A 1 89 ? -3.305 14.042 -16.973 1.00 79.81 89 ILE A N 1
ATOM 696 C CA . ILE A 1 89 ? -3.016 13.993 -18.416 1.00 79.81 89 ILE A CA 1
ATOM 697 C C . ILE A 1 89 ? -2.247 15.242 -18.862 1.00 79.81 89 ILE A C 1
ATOM 699 O O . ILE A 1 89 ? -1.320 15.153 -19.663 1.00 79.81 89 ILE A O 1
ATOM 703 N N . LEU A 1 90 ? -2.588 16.405 -18.303 1.00 79.75 90 LEU A N 1
ATOM 704 C CA . LEU A 1 90 ? -1.896 17.671 -18.554 1.00 79.75 90 LEU A CA 1
ATOM 705 C C . LEU A 1 90 ? -0.555 17.803 -17.805 1.00 79.75 90 LEU A C 1
ATOM 707 O O . LEU A 1 90 ? 0.060 18.867 -17.850 1.00 79.75 90 LEU A O 1
ATOM 711 N N . GLY A 1 91 ? -0.111 16.771 -17.081 1.00 79.94 91 GLY A N 1
ATOM 712 C CA . GLY A 1 91 ? 1.156 16.755 -16.346 1.00 79.94 91 GLY A CA 1
ATOM 713 C C . GLY A 1 91 ? 1.193 17.659 -15.110 1.00 79.94 91 GLY A C 1
ATOM 714 O O . GLY A 1 91 ? 2.268 17.930 -14.582 1.00 79.94 91 GLY A O 1
ATOM 715 N N . LYS A 1 92 ? 0.041 18.143 -14.629 1.00 81.56 92 LYS A N 1
ATOM 716 C CA . LYS A 1 92 ? -0.052 19.031 -13.455 1.00 81.56 92 LYS A CA 1
ATOM 717 C C . LYS A 1 92 ? 0.030 18.282 -12.124 1.00 81.56 92 LYS A C 1
ATOM 719 O O . LYS A 1 92 ? 0.270 18.909 -11.096 1.00 81.56 92 LYS A O 1
ATOM 724 N N . LYS A 1 93 ? -0.212 16.969 -12.123 1.00 83.56 93 LYS A N 1
ATOM 725 C CA . LYS A 1 93 ? -0.167 16.099 -10.938 1.00 83.56 93 LYS A CA 1
ATOM 726 C C . LYS A 1 93 ? 0.587 14.815 -11.246 1.00 83.56 93 LYS A C 1
ATOM 728 O O . LYS A 1 93 ? 0.524 14.313 -12.365 1.00 83.56 93 LYS A O 1
ATOM 733 N N . ARG A 1 94 ? 1.270 14.266 -10.240 1.00 87.75 94 ARG A N 1
ATOM 734 C CA . ARG A 1 94 ? 1.907 12.941 -10.332 1.00 87.75 94 ARG A CA 1
ATOM 735 C C . ARG A 1 94 ? 0.863 11.829 -10.219 1.00 87.75 94 ARG A C 1
ATOM 737 O O . ARG A 1 94 ? -0.177 12.018 -9.594 1.00 87.75 94 ARG A O 1
ATOM 744 N N . ALA A 1 95 ? 1.163 10.658 -10.781 1.00 87.81 95 ALA A N 1
ATOM 745 C CA . ALA A 1 95 ? 0.261 9.505 -10.730 1.00 87.81 95 ALA A CA 1
ATOM 746 C C . ALA A 1 95 ? -0.072 9.095 -9.287 1.00 87.81 95 ALA A C 1
ATOM 748 O O . ALA A 1 95 ? -1.232 8.872 -8.973 1.00 87.81 95 ALA A O 1
ATOM 749 N N . THR A 1 96 ? 0.916 9.094 -8.389 1.00 88.00 96 THR A N 1
ATOM 750 C CA . THR A 1 96 ? 0.716 8.785 -6.963 1.00 88.00 96 THR A CA 1
ATOM 751 C C . THR A 1 96 ? -0.171 9.803 -6.251 1.00 88.00 96 THR A C 1
ATOM 753 O O . THR A 1 96 ? -1.019 9.419 -5.454 1.00 88.00 96 THR A O 1
ATOM 756 N N . GLU A 1 97 ? -0.062 11.094 -6.582 1.00 89.56 97 GLU A N 1
ATOM 757 C CA . GLU A 1 97 ? -0.948 12.127 -6.021 1.00 89.56 97 GLU A CA 1
ATOM 758 C C . GLU A 1 97 ? -2.409 11.905 -6.433 1.00 89.56 97 GLU A C 1
ATOM 760 O O . GLU A 1 97 ? -3.325 12.119 -5.640 1.00 89.56 97 GLU A O 1
ATOM 765 N N . VAL A 1 98 ? -2.628 11.461 -7.672 1.00 90.31 98 VAL A N 1
ATOM 766 C CA . VAL A 1 98 ? -3.951 11.077 -8.178 1.00 90.31 98 VAL A CA 1
ATOM 767 C C . VAL A 1 98 ? -4.450 9.831 -7.452 1.00 90.31 98 VAL A C 1
ATOM 769 O O . VAL A 1 98 ? -5.577 9.839 -6.960 1.00 90.31 98 VAL A O 1
ATOM 772 N N . SER A 1 99 ? -3.603 8.807 -7.300 1.00 93.25 99 SER A N 1
ATOM 773 C CA . SER A 1 99 ? -3.926 7.599 -6.534 1.00 93.25 99 SER A CA 1
ATOM 774 C C . SER A 1 99 ? -4.379 7.934 -5.120 1.00 93.25 99 SER A C 1
ATOM 776 O O . SER A 1 99 ? -5.445 7.495 -4.710 1.00 93.25 99 SER A O 1
ATOM 778 N N . HIS A 1 100 ? -3.646 8.784 -4.396 1.00 95.38 100 HIS A N 1
ATOM 779 C CA . HIS A 1 100 ? -4.000 9.161 -3.023 1.00 95.38 100 HIS A CA 1
ATOM 780 C C . HIS A 1 100 ? -5.377 9.818 -2.927 1.00 95.38 100 HIS A C 1
ATOM 782 O O . HIS A 1 100 ? -6.087 9.615 -1.945 1.00 95.38 100 HIS A O 1
ATOM 788 N N . LEU A 1 101 ? -5.766 10.613 -3.926 1.00 92.88 101 LEU A N 1
ATOM 789 C CA . LEU A 1 101 ? -7.089 11.237 -3.964 1.00 92.88 101 LEU A CA 1
ATOM 790 C C . LEU A 1 101 ? -8.194 10.213 -4.232 1.00 92.88 101 LEU A C 1
ATOM 792 O O . LEU A 1 101 ? -9.230 10.271 -3.573 1.00 92.88 101 LEU A O 1
ATOM 796 N N . VAL A 1 102 ? -7.953 9.242 -5.117 1.00 92.25 102 VAL A N 1
ATOM 797 C CA . VAL A 1 102 ? -8.867 8.108 -5.322 1.00 92.25 102 VAL A CA 1
ATOM 798 C C . VAL A 1 102 ? -8.994 7.297 -4.029 1.00 92.25 102 VAL A C 1
ATOM 800 O O . VAL A 1 102 ? -10.103 7.011 -3.587 1.00 92.25 102 VAL A O 1
ATOM 803 N N . TRP A 1 103 ? -7.882 6.973 -3.368 1.00 97.06 103 TRP A N 1
ATOM 804 C CA . TRP A 1 103 ? -7.880 6.157 -2.150 1.00 97.06 103 TRP A CA 1
ATOM 805 C C . TRP A 1 103 ? -8.679 6.801 -1.019 1.00 97.06 103 TRP A C 1
ATOM 807 O O . TRP A 1 103 ? -9.420 6.101 -0.339 1.00 97.06 103 TRP A O 1
ATOM 817 N N . LYS A 1 104 ? -8.623 8.132 -0.871 1.00 96.12 104 LYS A N 1
ATOM 818 C CA . LYS A 1 104 ? -9.425 8.878 0.117 1.00 96.12 104 LYS A CA 1
ATOM 819 C C . LYS A 1 104 ? -10.938 8.736 -0.061 1.00 96.12 104 LYS A C 1
ATOM 821 O O . LYS A 1 104 ? -11.667 8.986 0.890 1.00 96.12 104 LYS A O 1
ATOM 826 N N . SER A 1 105 ? -11.412 8.369 -1.252 1.00 92.94 105 SER A N 1
ATOM 827 C CA . SER A 1 105 ? -12.839 8.109 -1.494 1.00 92.94 105 SER A CA 1
ATOM 828 C C . SER A 1 105 ? -13.276 6.689 -1.107 1.00 92.94 105 SER A C 1
ATOM 830 O O . SER A 1 105 ? -14.471 6.419 -1.022 1.00 92.94 105 SER A O 1
ATOM 832 N N . VAL A 1 106 ? -12.316 5.789 -0.859 1.00 95.38 106 VAL A N 1
ATOM 833 C CA . VAL A 1 106 ? -12.551 4.359 -0.603 1.00 95.38 106 VAL A CA 1
ATOM 834 C C . VAL A 1 106 ? -12.156 3.961 0.820 1.00 95.38 106 VAL A C 1
ATOM 836 O O . VAL A 1 106 ? -12.879 3.206 1.466 1.00 95.38 106 VAL A O 1
ATOM 839 N N . VAL A 1 107 ? -11.013 4.449 1.302 1.00 98.06 107 VAL A N 1
ATOM 840 C CA . VAL A 1 107 ? -10.440 4.097 2.605 1.00 98.06 107 VAL A CA 1
ATOM 841 C C . VAL A 1 107 ? -11.112 4.887 3.719 1.00 98.06 107 VAL A C 1
ATOM 843 O O . VAL A 1 107 ? -11.207 6.113 3.660 1.00 98.06 107 VAL A O 1
ATOM 846 N N . GLN A 1 108 ? -11.531 4.176 4.758 1.00 96.81 108 GLN A N 1
ATOM 847 C CA . GLN A 1 108 ? -12.130 4.721 5.965 1.00 96.81 108 GLN A CA 1
ATOM 848 C C . GLN A 1 108 ? -11.200 4.543 7.167 1.00 96.81 108 GLN A C 1
ATOM 850 O O . GLN A 1 108 ? -10.236 3.773 7.157 1.00 96.81 108 GLN A O 1
ATOM 855 N N . LYS A 1 109 ? -11.503 5.278 8.237 1.00 97.88 109 LYS A N 1
ATOM 856 C CA . LYS A 1 109 ? -10.849 5.089 9.531 1.00 97.88 109 LYS A CA 1
ATOM 857 C C . LYS A 1 109 ? -11.108 3.674 10.045 1.00 97.88 109 LYS A C 1
ATOM 859 O O . LYS A 1 109 ? -12.210 3.154 9.892 1.00 97.88 109 LYS A O 1
ATOM 864 N N . GLY A 1 110 ? -10.081 3.049 10.612 1.00 97.44 110 GLY A N 1
ATOM 865 C CA . GLY A 1 110 ? -10.155 1.666 11.082 1.00 97.44 110 GLY A CA 1
ATOM 866 C C . GLY A 1 110 ? -9.987 0.592 10.000 1.00 97.44 110 GLY A C 1
ATOM 867 O O . GLY A 1 110 ? -9.929 -0.585 10.348 1.00 97.44 110 GLY A O 1
ATOM 868 N N . ASP A 1 111 ? -9.877 0.950 8.715 1.00 98.38 111 ASP A N 1
ATOM 869 C CA . ASP A 1 111 ? -9.633 -0.038 7.658 1.00 98.38 111 ASP A CA 1
ATOM 870 C C . ASP A 1 111 ? -8.218 -0.640 7.737 1.00 98.38 111 ASP A C 1
ATOM 872 O O . ASP A 1 111 ? -7.262 -0.027 8.223 1.00 98.38 111 ASP A O 1
ATOM 876 N N . THR A 1 112 ? -8.077 -1.850 7.189 1.00 98.62 112 THR A N 1
ATOM 877 C CA . THR A 1 112 ? -6.772 -2.453 6.890 1.00 98.62 112 THR A CA 1
ATOM 878 C C . THR A 1 112 ? -6.400 -2.209 5.431 1.00 98.62 112 THR A C 1
ATOM 880 O O . THR A 1 112 ? -7.200 -2.461 4.524 1.00 98.62 112 THR A O 1
ATOM 883 N N . VAL A 1 113 ? -5.176 -1.740 5.195 1.00 98.81 113 VAL A N 1
ATOM 884 C CA . VAL A 1 113 ? -4.642 -1.413 3.866 1.00 98.81 113 VAL A CA 1
ATOM 885 C C . VAL A 1 113 ? -3.218 -1.944 3.691 1.00 98.81 113 VAL A C 1
ATOM 887 O O . VAL A 1 113 ? -2.491 -2.148 4.666 1.00 98.81 113 VAL A O 1
ATOM 890 N N . ILE A 1 114 ? -2.824 -2.191 2.443 1.00 98.88 114 ILE A N 1
ATOM 891 C CA . ILE A 1 114 ? -1.524 -2.760 2.081 1.00 98.88 114 ILE A CA 1
ATOM 892 C C . ILE A 1 114 ? -0.826 -1.852 1.067 1.00 98.88 114 ILE A C 1
ATOM 894 O O . ILE A 1 114 ? -1.349 -1.601 -0.021 1.00 98.88 114 ILE A O 1
ATOM 898 N N . ASP A 1 115 ? 0.384 -1.422 1.406 1.00 98.81 115 ASP A N 1
ATOM 899 C CA . ASP A 1 115 ? 1.361 -0.870 0.473 1.00 98.81 115 ASP A CA 1
ATOM 900 C C . ASP A 1 115 ? 2.289 -2.008 0.035 1.00 98.81 115 ASP A C 1
ATOM 902 O O . ASP A 1 115 ? 3.173 -2.445 0.774 1.00 98.81 115 ASP A O 1
ATOM 906 N N . ALA A 1 116 ? 2.044 -2.548 -1.157 1.00 98.62 116 ALA A N 1
ATOM 907 C CA . ALA A 1 116 ? 2.750 -3.723 -1.652 1.00 98.62 116 ALA A CA 1
ATOM 908 C C . ALA A 1 116 ? 4.176 -3.405 -2.144 1.00 98.62 116 ALA A C 1
ATOM 910 O O . ALA A 1 116 ? 4.914 -4.320 -2.501 1.00 98.62 116 ALA A O 1
ATOM 911 N N . THR A 1 117 ? 4.557 -2.127 -2.205 1.00 97.50 117 THR A N 1
ATOM 912 C CA . THR A 1 117 ? 5.845 -1.657 -2.733 1.00 97.50 117 THR A CA 1
ATOM 913 C C . THR A 1 117 ? 6.255 -0.377 -2.001 1.00 97.50 117 THR A C 1
ATOM 915 O O . THR A 1 117 ? 6.258 0.706 -2.597 1.00 97.50 117 THR A O 1
ATOM 918 N N . CYS A 1 118 ? 6.539 -0.477 -0.699 1.00 97.12 118 CYS A N 1
ATOM 919 C CA . CYS A 1 118 ? 6.571 0.702 0.172 1.00 97.12 118 CYS A CA 1
ATOM 920 C C . CYS A 1 118 ? 7.668 1.710 -0.189 1.00 97.12 118 CYS A C 1
ATOM 922 O O . CYS A 1 118 ? 7.477 2.922 -0.053 1.00 97.12 118 CYS A O 1
ATOM 924 N N . GLY A 1 119 ? 8.802 1.244 -0.717 1.00 97.56 119 GLY A N 1
ATOM 925 C CA . GLY A 1 119 ? 9.853 2.095 -1.252 1.00 97.56 119 GLY A CA 1
ATOM 926 C C . GLY A 1 119 ? 10.341 3.161 -0.264 1.00 97.56 119 GLY A C 1
ATOM 927 O O . GLY A 1 119 ? 10.891 2.848 0.782 1.00 97.56 119 GLY A O 1
ATOM 928 N N . ASN A 1 120 ? 10.162 4.443 -0.594 1.00 97.94 120 ASN A N 1
ATOM 929 C CA . ASN A 1 120 ? 10.540 5.550 0.301 1.00 97.94 120 ASN A CA 1
ATOM 930 C C . ASN A 1 120 ? 9.467 5.880 1.367 1.00 97.94 120 ASN A C 1
ATOM 932 O O . ASN A 1 120 ? 9.615 6.859 2.090 1.00 97.94 120 ASN A O 1
ATOM 936 N N . GLY A 1 121 ? 8.369 5.125 1.437 1.00 97.94 121 GLY A N 1
ATOM 937 C CA . GLY A 1 121 ? 7.358 5.209 2.494 1.00 97.94 121 GLY A CA 1
ATOM 938 C C . GLY A 1 121 ? 6.278 6.278 2.321 1.00 97.94 121 GLY A C 1
ATOM 939 O O . GLY A 1 121 ? 5.430 6.431 3.197 1.00 97.94 121 GLY A O 1
ATOM 940 N N . HIS A 1 122 ? 6.270 7.037 1.220 1.00 97.94 122 HIS A N 1
ATOM 941 C CA . HIS A 1 122 ? 5.286 8.112 1.021 1.00 97.94 122 HIS A CA 1
ATOM 942 C C . HIS A 1 122 ? 3.843 7.600 0.941 1.00 97.94 122 HIS A C 1
ATOM 944 O O . HIS A 1 122 ? 2.943 8.220 1.510 1.00 97.94 122 HIS A O 1
ATOM 950 N N . ASP A 1 123 ? 3.628 6.475 0.261 1.00 98.31 123 ASP A N 1
ATOM 951 C CA . ASP A 1 123 ? 2.305 5.869 0.125 1.00 98.31 123 ASP A CA 1
ATOM 952 C C . ASP A 1 123 ? 1.881 5.206 1.436 1.00 98.31 123 ASP A C 1
ATOM 954 O O . ASP A 1 123 ? 0.770 5.451 1.900 1.00 98.31 123 ASP A O 1
ATOM 958 N N . THR A 1 124 ? 2.800 4.504 2.103 1.00 98.69 124 THR A N 1
ATOM 959 C CA . THR A 1 124 ? 2.612 3.973 3.462 1.00 98.69 124 THR A CA 1
ATOM 960 C C . THR A 1 124 ? 2.178 5.068 4.447 1.00 98.69 124 THR A C 1
ATOM 962 O O . THR A 1 124 ? 1.190 4.905 5.162 1.00 98.69 124 THR A O 1
ATOM 965 N N . LEU A 1 125 ? 2.855 6.224 4.462 1.00 98.56 125 LEU A N 1
ATOM 966 C CA . LEU A 1 125 ? 2.494 7.358 5.321 1.00 98.56 125 LEU A CA 1
ATOM 967 C C . LEU A 1 125 ? 1.126 7.949 4.950 1.00 98.56 125 LEU A C 1
ATOM 969 O O . LEU A 1 125 ? 0.349 8.324 5.830 1.00 98.56 125 LEU A O 1
ATOM 973 N N . ALA A 1 126 ? 0.820 8.058 3.655 1.00 98.38 126 ALA A N 1
ATOM 974 C CA . ALA A 1 126 ? -0.478 8.544 3.200 1.00 98.38 126 ALA A CA 1
ATOM 975 C C . ALA A 1 126 ? -1.609 7.607 3.647 1.00 98.38 126 ALA A C 1
ATOM 977 O O . ALA A 1 126 ? -2.616 8.079 4.173 1.00 98.38 126 ALA A O 1
ATOM 978 N N . MET A 1 127 ? -1.418 6.297 3.497 1.00 98.69 127 MET A N 1
ATOM 979 C CA . MET A 1 127 ? -2.334 5.261 3.966 1.00 98.69 127 MET A CA 1
ATOM 980 C C . MET A 1 127 ? -2.532 5.307 5.479 1.00 98.69 127 MET A C 1
ATOM 982 O O . MET A 1 127 ? -3.675 5.286 5.931 1.00 98.69 127 MET A O 1
ATOM 986 N N . LEU A 1 128 ? -1.455 5.457 6.258 1.00 98.56 128 LEU A N 1
ATOM 987 C CA . LEU A 1 128 ? -1.544 5.595 7.713 1.00 98.56 128 LEU A CA 1
ATOM 988 C C . LEU A 1 128 ? -2.458 6.762 8.095 1.00 98.56 128 LEU A C 1
ATOM 990 O O . LEU A 1 128 ? -3.406 6.587 8.856 1.00 98.56 128 LEU A O 1
ATOM 994 N N . LYS A 1 129 ? -2.240 7.935 7.492 1.00 97.56 129 LYS A N 1
ATOM 995 C CA . LYS A 1 129 ? -3.082 9.119 7.728 1.00 97.56 129 LYS A CA 1
ATOM 996 C C . LYS A 1 129 ? -4.545 8.890 7.344 1.00 97.56 129 LYS A C 1
ATOM 998 O O . LYS A 1 129 ? -5.431 9.514 7.930 1.00 97.56 129 LYS A O 1
ATOM 1003 N N . MET A 1 130 ? -4.820 8.024 6.367 1.00 98.00 130 MET A N 1
ATOM 1004 C CA . MET A 1 130 ? -6.189 7.670 5.987 1.00 98.00 130 MET A CA 1
ATOM 1005 C C . MET A 1 130 ? -6.846 6.768 7.028 1.00 98.00 130 MET A C 1
ATOM 1007 O O . MET A 1 130 ? -7.967 7.080 7.410 1.00 98.00 130 MET A O 1
ATOM 1011 N N . VAL A 1 131 ? -6.162 5.738 7.538 1.00 98.25 131 VAL A N 1
ATOM 1012 C CA . VAL A 1 131 ? -6.767 4.726 8.429 1.00 98.25 131 VAL A CA 1
ATOM 1013 C C . VAL A 1 131 ? -6.733 5.081 9.917 1.00 98.25 131 VAL A C 1
ATOM 1015 O O . VAL A 1 131 ? -7.589 4.612 10.662 1.00 98.25 131 VAL A O 1
ATOM 1018 N N . ALA A 1 132 ? -5.774 5.900 10.358 1.00 97.00 132 ALA A N 1
ATOM 1019 C CA . ALA A 1 132 ? -5.545 6.183 11.774 1.00 97.00 132 ALA A CA 1
ATOM 1020 C C . ALA A 1 132 ? -6.653 7.046 12.395 1.00 97.00 132 ALA A C 1
ATOM 1022 O O . ALA A 1 132 ? -6.941 8.137 11.899 1.00 97.00 132 ALA A O 1
ATOM 1023 N N . ASP A 1 133 ? -7.234 6.586 13.499 1.00 94.44 133 ASP A N 1
ATOM 1024 C CA . ASP A 1 133 ? -8.127 7.336 14.384 1.00 94.44 133 ASP A CA 1
ATOM 1025 C C . ASP A 1 133 ? -7.852 6.987 15.854 1.00 94.44 133 ASP A C 1
ATOM 1027 O O . ASP A 1 133 ? -6.981 6.177 16.171 1.00 94.44 133 ASP A O 1
ATOM 1031 N N . GLU A 1 134 ? -8.628 7.582 16.757 1.00 92.06 134 GLU A N 1
ATOM 1032 C CA . GLU A 1 134 ? -8.548 7.342 18.201 1.00 92.06 134 GLU A CA 1
ATOM 1033 C C . GLU A 1 134 ? -8.886 5.896 18.606 1.00 92.06 134 GLU A C 1
ATOM 1035 O O . GLU A 1 134 ? -8.571 5.483 19.719 1.00 92.06 134 GLU A O 1
ATOM 1040 N N . SER A 1 135 ? -9.525 5.111 17.728 1.00 92.12 135 SER A N 1
ATOM 1041 C CA . SER A 1 135 ? -9.891 3.725 18.030 1.00 92.12 135 SER A CA 1
ATOM 1042 C C . SER A 1 135 ? -8.718 2.752 17.897 1.00 92.12 135 SER A C 1
ATOM 1044 O O . SER A 1 135 ? -8.821 1.622 18.377 1.00 92.12 135 SER A O 1
ATOM 1046 N N . CYS A 1 136 ? -7.632 3.168 17.233 1.00 90.31 136 CYS A N 1
ATOM 1047 C CA . CYS A 1 136 ? -6.451 2.353 16.935 1.00 90.31 136 CYS A CA 1
ATOM 1048 C C . CYS A 1 136 ? -6.775 0.999 16.270 1.00 90.31 136 CYS A C 1
ATOM 1050 O O . CYS A 1 136 ? -6.040 0.027 16.432 1.00 90.31 136 CYS A O 1
ATOM 1052 N N . LYS A 1 137 ? -7.884 0.912 15.520 1.00 93.38 137 LYS A N 1
ATOM 1053 C CA . LYS A 1 137 ? -8.306 -0.325 14.832 1.00 93.38 137 LYS A CA 1
ATOM 1054 C C . LYS A 1 137 ? -7.732 -0.483 13.427 1.00 93.38 137 LYS A C 1
ATOM 1056 O O . LYS A 1 137 ? -7.767 -1.583 12.884 1.00 93.38 137 LYS A O 1
ATOM 1061 N N . GLY A 1 138 ? -7.247 0.609 12.836 1.00 97.12 138 GLY A N 1
ATOM 1062 C CA . GLY A 1 138 ? -6.679 0.600 11.490 1.00 97.12 138 GLY A CA 1
ATOM 1063 C C . GLY A 1 138 ? -5.380 -0.194 11.422 1.00 97.12 138 GLY A C 1
ATOM 1064 O O . GLY A 1 138 ? -4.735 -0.462 12.434 1.00 97.12 138 GLY A O 1
ATOM 1065 N N . SER A 1 139 ? -4.968 -0.585 10.222 1.00 98.25 139 SER A N 1
ATOM 1066 C CA . SER A 1 139 ? -3.661 -1.218 10.029 1.00 98.25 139 SER A CA 1
ATOM 1067 C C . SER A 1 139 ? -3.108 -0.953 8.636 1.00 98.25 139 SER A C 1
ATOM 1069 O O . SER A 1 139 ? -3.838 -1.016 7.648 1.00 98.25 139 SER A O 1
ATOM 1071 N N . VAL A 1 140 ? -1.804 -0.706 8.553 1.00 98.75 140 VAL A N 1
ATOM 1072 C CA . VAL A 1 140 ? -1.056 -0.555 7.304 1.00 98.75 140 VAL A CA 1
ATOM 1073 C C . VAL A 1 140 ? 0.034 -1.617 7.252 1.00 98.75 140 VAL A C 1
ATOM 1075 O O . VAL A 1 140 ? 0.916 -1.659 8.109 1.00 98.75 140 VAL A O 1
ATOM 1078 N N . TYR A 1 141 ? -0.012 -2.464 6.229 1.00 98.81 141 TYR A N 1
ATOM 1079 C CA . TYR A 1 141 ? 1.033 -3.447 5.951 1.00 98.81 141 TYR A CA 1
ATOM 1080 C C . TYR A 1 141 ? 1.895 -2.930 4.799 1.00 98.81 141 TYR A C 1
ATOM 1082 O O . TYR A 1 141 ? 1.395 -2.761 3.690 1.00 98.81 141 TYR A O 1
ATOM 1090 N N . GLY A 1 142 ? 3.173 -2.662 5.059 1.00 98.75 142 GLY A N 1
ATOM 1091 C CA . GLY A 1 142 ? 4.148 -2.253 4.047 1.00 98.75 142 GLY A CA 1
ATOM 1092 C C . GLY A 1 142 ? 5.072 -3.410 3.683 1.00 98.75 142 GLY A C 1
ATOM 1093 O O . GLY A 1 142 ? 5.646 -4.039 4.573 1.00 98.75 142 GLY A O 1
ATOM 1094 N N . LEU A 1 143 ? 5.222 -3.697 2.392 1.00 98.81 143 LEU A N 1
ATOM 1095 C CA . LEU A 1 143 ? 6.127 -4.728 1.889 1.00 98.81 143 LEU A CA 1
ATOM 1096 C C . LEU A 1 143 ? 7.138 -4.130 0.912 1.00 98.81 143 LEU A C 1
ATOM 1098 O O . LEU A 1 143 ? 6.788 -3.319 0.055 1.00 98.81 143 LEU A O 1
ATOM 1102 N N . ASP A 1 144 ? 8.384 -4.582 1.012 1.00 98.62 144 ASP A N 1
ATOM 1103 C CA . ASP A 1 144 ? 9.411 -4.380 -0.008 1.00 98.62 144 ASP A CA 1
ATOM 1104 C C . ASP A 1 144 ? 10.454 -5.503 0.089 1.00 98.62 144 ASP A C 1
ATOM 1106 O O . ASP A 1 144 ? 10.672 -6.077 1.156 1.00 98.62 144 ASP A O 1
ATOM 1110 N N . VAL A 1 145 ? 11.109 -5.832 -1.025 1.00 98.00 145 VAL A N 1
ATOM 1111 C CA . VAL A 1 145 ? 12.205 -6.821 -1.044 1.00 98.00 145 VAL A CA 1
ATOM 1112 C C . VAL A 1 145 ? 13.543 -6.210 -0.633 1.00 98.00 145 VAL A C 1
ATOM 1114 O O . VAL A 1 145 ? 14.495 -6.939 -0.369 1.00 98.00 145 VAL A O 1
ATOM 1117 N N . GLN A 1 146 ? 13.638 -4.879 -0.624 1.00 97.25 146 GLN A N 1
ATOM 1118 C CA . GLN A 1 146 ? 14.855 -4.156 -0.285 1.00 97.25 146 GLN A CA 1
ATOM 1119 C C . GLN A 1 146 ? 14.806 -3.663 1.157 1.00 97.25 146 GLN A C 1
ATOM 1121 O O . GLN A 1 146 ? 13.992 -2.813 1.506 1.00 97.25 146 GLN A O 1
ATOM 1126 N N . GLU A 1 147 ? 15.780 -4.075 1.964 1.00 96.94 147 GLU A N 1
ATOM 1127 C CA . GLU A 1 147 ? 15.924 -3.569 3.334 1.00 96.94 147 GLU A CA 1
ATOM 1128 C C . GLU A 1 147 ? 16.094 -2.040 3.374 1.00 96.94 147 GLU A C 1
ATOM 1130 O O . GLU A 1 147 ? 15.547 -1.357 4.235 1.00 96.94 147 GLU A O 1
ATOM 1135 N N . ALA A 1 148 ? 16.774 -1.472 2.372 1.00 97.19 148 ALA A N 1
ATOM 1136 C CA . ALA A 1 148 ? 16.929 -0.026 2.234 1.00 97.19 148 ALA A CA 1
ATOM 1137 C C . ALA A 1 148 ? 15.589 0.717 2.059 1.00 97.19 148 ALA A C 1
ATOM 1139 O O . ALA A 1 148 ? 15.475 1.868 2.477 1.00 97.19 148 ALA A O 1
ATOM 1140 N N . ALA A 1 149 ? 14.577 0.093 1.444 1.00 98.06 149 ALA A N 1
ATOM 1141 C CA . ALA A 1 149 ? 13.237 0.672 1.348 1.00 98.06 149 ALA A CA 1
ATOM 1142 C C . ALA A 1 149 ? 12.552 0.693 2.721 1.00 98.06 149 ALA A C 1
ATOM 1144 O O . ALA A 1 149 ? 12.011 1.717 3.138 1.00 98.06 149 ALA A O 1
ATOM 1145 N N . LEU A 1 150 ? 12.643 -0.407 3.472 1.00 98.38 150 LEU A N 1
ATOM 1146 C CA . LEU A 1 150 ? 12.066 -0.488 4.814 1.00 98.38 150 LEU A CA 1
ATOM 1147 C C . LEU A 1 150 ? 12.713 0.502 5.774 1.00 98.38 150 LEU A C 1
ATOM 1149 O O . LEU A 1 150 ? 11.999 1.171 6.511 1.00 98.38 150 LEU A O 1
ATOM 1153 N N . GLN A 1 151 ? 14.035 0.664 5.713 1.00 98.25 151 GLN A N 1
ATOM 1154 C CA . GLN A 1 151 ? 14.748 1.663 6.509 1.00 98.25 151 GLN A CA 1
ATOM 1155 C C . GLN A 1 151 ? 14.269 3.080 6.192 1.00 98.25 151 GLN A C 1
ATOM 1157 O O . GLN A 1 151 ? 13.899 3.815 7.101 1.00 98.25 151 GLN A O 1
ATOM 1162 N N . LYS A 1 152 ? 14.196 3.453 4.906 1.00 98.44 152 LYS A N 1
ATOM 1163 C CA . LYS A 1 152 ? 13.683 4.771 4.494 1.00 98.44 152 LYS A CA 1
ATOM 1164 C C . LYS A 1 152 ? 12.232 4.981 4.925 1.00 98.44 152 LYS A C 1
ATOM 1166 O O . LYS A 1 152 ? 11.885 6.065 5.385 1.00 98.44 152 LYS A O 1
ATOM 1171 N N . THR A 1 153 ? 11.405 3.946 4.796 1.00 98.50 153 THR A N 1
ATOM 1172 C CA . THR A 1 153 ? 10.006 3.972 5.231 1.00 98.50 153 THR A CA 1
ATOM 1173 C C . THR A 1 153 ? 9.916 4.154 6.748 1.00 98.50 153 THR A C 1
ATOM 1175 O O . THR A 1 153 ? 9.202 5.044 7.198 1.00 98.50 153 THR A O 1
ATOM 1178 N N . SER A 1 154 ? 10.682 3.390 7.535 1.00 98.25 154 SER A N 1
ATOM 1179 C CA . SER A 1 154 ? 10.741 3.511 8.999 1.00 98.25 154 SER A CA 1
ATOM 1180 C C . SER A 1 154 ? 11.185 4.904 9.427 1.00 98.25 154 SER A C 1
ATOM 1182 O O . SER A 1 154 ? 10.481 5.542 10.199 1.00 98.25 154 SER A O 1
ATOM 1184 N N . SER A 1 155 ? 12.283 5.427 8.868 1.00 98.19 155 SER A N 1
ATOM 1185 C CA . SER A 1 155 ? 12.776 6.770 9.199 1.00 98.19 155 SER A CA 1
ATOM 1186 C C . SER A 1 155 ? 11.746 7.856 8.883 1.00 98.19 155 SER A C 1
ATOM 1188 O O . SER A 1 155 ? 11.482 8.715 9.721 1.00 98.19 155 SER A O 1
ATOM 1190 N N . LEU A 1 156 ? 11.089 7.789 7.719 1.00 98.44 156 LEU A N 1
ATOM 1191 C CA . LEU A 1 156 ? 10.036 8.745 7.371 1.00 98.44 156 LEU A CA 1
ATOM 1192 C C . LEU A 1 156 ? 8.872 8.698 8.372 1.00 98.44 156 LEU A C 1
ATOM 1194 O O . LEU A 1 156 ? 8.365 9.742 8.783 1.00 98.44 156 LEU A O 1
ATOM 1198 N N . LEU A 1 157 ? 8.427 7.500 8.755 1.00 97.69 157 LEU A N 1
ATOM 1199 C CA . LEU A 1 157 ? 7.359 7.316 9.740 1.00 97.69 157 LEU A CA 1
ATOM 1200 C C . LEU A 1 157 ? 7.796 7.788 11.129 1.00 97.69 157 LEU A C 1
ATOM 1202 O O . LEU A 1 157 ? 7.007 8.385 11.858 1.00 97.69 157 LEU A O 1
ATOM 1206 N N . GLU A 1 158 ? 9.058 7.568 11.489 1.00 96.81 158 GLU A N 1
ATOM 1207 C CA . GLU A 1 158 ? 9.611 7.991 12.766 1.00 96.81 158 GLU A CA 1
ATOM 1208 C C . GLU A 1 158 ? 9.549 9.500 12.965 1.00 96.81 158 GLU A C 1
ATOM 1210 O O . GLU A 1 158 ? 9.184 9.942 14.057 1.00 96.81 158 GLU A O 1
ATOM 1215 N N . GLU A 1 159 ? 9.845 10.244 11.900 1.00 97.44 159 GLU A N 1
ATOM 1216 C CA . GLU A 1 159 ? 9.822 11.705 11.840 1.00 97.44 159 GLU A CA 1
ATOM 1217 C C . GLU A 1 159 ? 8.407 12.285 11.687 1.00 97.44 159 GLU A C 1
ATOM 1219 O O . GLU A 1 159 ? 8.170 13.436 12.053 1.00 97.44 159 GLU A O 1
ATOM 1224 N N . SER A 1 160 ? 7.464 11.517 11.131 1.00 97.44 160 SER A N 1
ATOM 1225 C CA . SER A 1 160 ? 6.176 12.056 10.674 1.00 97.44 160 SER A CA 1
ATOM 1226 C C . SER A 1 160 ? 4.998 11.839 11.621 1.00 97.44 160 SER A C 1
ATOM 1228 O O . SER A 1 160 ? 4.007 12.559 11.481 1.00 97.44 160 SER A O 1
ATOM 1230 N N . VAL A 1 161 ? 5.039 10.832 12.503 1.00 95.81 161 VAL A N 1
ATOM 1231 C CA . VAL A 1 161 ? 3.855 10.391 13.270 1.00 95.81 161 VAL A CA 1
ATOM 1232 C C . VAL A 1 161 ? 4.160 10.033 14.729 1.00 95.81 161 VAL A C 1
ATOM 1234 O O . VAL A 1 161 ? 5.302 9.744 15.098 1.00 95.81 161 VAL A O 1
ATOM 1237 N N . GLY A 1 162 ? 3.126 10.067 15.575 1.00 94.69 162 GLY A N 1
ATOM 1238 C CA . GLY A 1 162 ? 3.235 9.765 17.006 1.00 94.69 162 GLY A CA 1
ATOM 1239 C C . GLY A 1 162 ? 3.354 8.262 17.314 1.00 94.69 162 GLY A 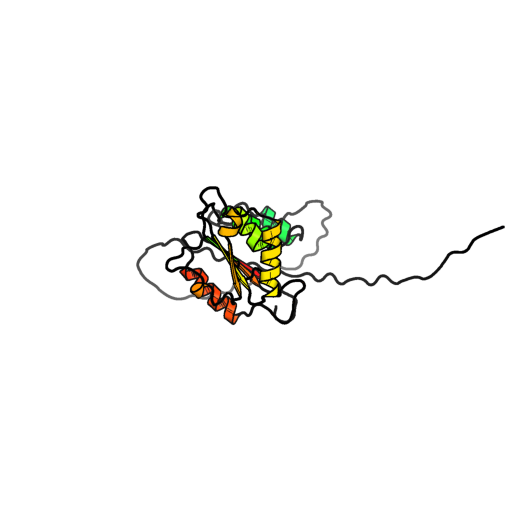C 1
ATOM 1240 O O . GLY A 1 162 ? 3.096 7.432 16.443 1.00 94.69 162 GLY A O 1
ATOM 1241 N N . PRO A 1 163 ? 3.713 7.875 18.556 1.00 91.94 163 PRO A N 1
ATOM 1242 C CA . PRO A 1 163 ? 3.868 6.467 18.938 1.00 91.94 163 PRO A CA 1
ATOM 1243 C C . PRO A 1 163 ? 2.629 5.598 18.677 1.00 91.94 163 PRO A C 1
ATOM 1245 O O . PRO A 1 163 ? 2.772 4.496 18.164 1.00 91.94 163 PRO A O 1
ATOM 1248 N N . SER A 1 164 ? 1.423 6.104 18.954 1.00 92.38 164 SER A N 1
ATOM 1249 C CA . SER A 1 164 ? 0.171 5.362 18.742 1.00 92.38 164 SER A CA 1
ATOM 1250 C C . SER A 1 164 ? -0.106 5.065 17.267 1.00 92.38 164 SER A C 1
ATOM 1252 O O . SER A 1 164 ? -0.555 3.978 16.925 1.00 92.38 164 SER A O 1
ATOM 1254 N N . GLU A 1 165 ? 0.196 6.002 16.369 1.00 95.38 165 GLU A N 1
ATOM 1255 C CA . GLU A 1 165 ? 0.035 5.789 14.929 1.00 95.38 165 GLU A CA 1
ATOM 1256 C C . GLU A 1 165 ? 1.062 4.779 14.394 1.00 95.38 165 GLU A C 1
ATOM 1258 O O . GLU A 1 165 ? 0.750 4.004 13.490 1.00 95.38 165 GLU A O 1
ATOM 1263 N N . LYS A 1 166 ? 2.272 4.739 14.972 1.00 93.69 166 LYS A N 1
ATOM 1264 C CA . LYS A 1 166 ? 3.306 3.757 14.599 1.00 93.69 166 LYS A CA 1
ATOM 1265 C C . LYS A 1 166 ? 2.872 2.321 14.887 1.00 93.69 166 LYS A C 1
ATOM 1267 O O . LYS A 1 166 ? 3.223 1.434 14.117 1.00 93.69 166 LYS A O 1
ATOM 1272 N N . GLU A 1 167 ? 2.080 2.089 15.934 1.00 95.56 167 GLU A N 1
ATOM 1273 C CA . GLU A 1 167 ? 1.551 0.754 16.260 1.00 95.56 167 GLU A CA 1
ATOM 1274 C C . GLU A 1 167 ? 0.608 0.199 15.180 1.00 95.56 167 GLU A C 1
ATOM 1276 O O . GLU A 1 167 ? 0.431 -1.016 15.074 1.00 95.56 167 GLU A O 1
ATOM 1281 N N . LEU A 1 168 ? 0.043 1.067 14.333 1.00 97.88 168 LEU A N 1
ATOM 1282 C CA . LEU A 1 168 ? -0.814 0.664 13.217 1.00 97.88 168 LEU A CA 1
ATOM 1283 C C . LEU A 1 168 ? -0.010 0.163 12.008 1.00 97.88 168 LEU A C 1
ATOM 1285 O O . LEU A 1 168 ? -0.607 -0.328 11.050 1.00 97.88 168 LEU A O 1
ATOM 1289 N N . ILE A 1 169 ? 1.320 0.292 12.011 1.00 98.25 169 ILE A N 1
ATOM 1290 C CA . ILE A 1 169 ? 2.171 -0.052 10.870 1.00 98.25 169 ILE A CA 1
ATOM 1291 C C . ILE A 1 169 ? 2.929 -1.347 11.122 1.00 98.25 169 ILE A C 1
ATOM 1293 O O . ILE A 1 169 ? 3.551 -1.548 12.162 1.00 98.25 169 ILE A O 1
ATOM 1297 N N . LYS A 1 170 ? 2.944 -2.208 10.105 1.00 98.44 170 LYS A N 1
ATOM 1298 C CA . LYS A 1 170 ? 3.772 -3.412 10.067 1.00 98.44 170 LYS A CA 1
ATOM 1299 C C . LYS A 1 170 ? 4.545 -3.455 8.754 1.00 98.44 170 LYS A C 1
ATOM 1301 O O . LYS A 1 170 ? 3.944 -3.504 7.683 1.00 98.44 170 LYS A O 1
ATOM 1306 N N . LEU A 1 171 ? 5.873 -3.419 8.842 1.00 98.75 171 LEU A N 1
ATOM 1307 C CA . LEU A 1 171 ? 6.779 -3.444 7.693 1.00 98.75 171 LEU A CA 1
ATOM 1308 C C . LEU A 1 171 ? 7.413 -4.831 7.540 1.00 98.75 171 LEU A C 1
ATOM 1310 O O . LEU A 1 171 ? 7.861 -5.416 8.525 1.00 98.75 171 LEU A O 1
ATOM 1314 N N . PHE A 1 172 ? 7.468 -5.352 6.313 1.00 98.62 172 PHE A N 1
ATOM 1315 C CA . PHE A 1 172 ? 7.975 -6.694 6.027 1.00 98.62 172 PHE A CA 1
ATOM 1316 C C . PHE A 1 172 ? 8.969 -6.703 4.865 1.00 98.62 172 PHE A C 1
ATOM 1318 O O . PHE A 1 172 ? 8.649 -6.288 3.752 1.00 98.62 172 PHE A O 1
ATOM 1325 N N . SER A 1 173 ? 10.147 -7.281 5.121 1.00 98.25 173 SER A N 1
ATOM 1326 C CA . SER A 1 173 ? 11.196 -7.551 4.122 1.00 98.25 173 SER A CA 1
ATOM 1327 C C . SER A 1 173 ? 10.830 -8.783 3.302 1.00 98.25 173 SER A C 1
ATOM 1329 O O . SER A 1 173 ? 11.339 -9.888 3.504 1.00 98.25 173 SER A O 1
ATOM 1331 N N . LYS A 1 174 ? 9.814 -8.625 2.451 1.00 98.38 174 LYS A N 1
ATOM 1332 C CA . LYS A 1 174 ? 9.188 -9.685 1.659 1.00 98.38 174 LYS A CA 1
ATOM 1333 C C . LYS A 1 174 ? 8.691 -9.134 0.329 1.00 98.38 174 LYS A C 1
ATOM 1335 O O . LYS A 1 174 ? 8.250 -7.997 0.217 1.00 98.38 174 LYS A O 1
ATOM 1340 N N . CYS A 1 175 ? 8.697 -9.995 -0.686 1.00 98.44 175 CYS A N 1
ATOM 1341 C CA . CYS A 1 175 ? 8.039 -9.697 -1.953 1.00 98.44 175 CYS A CA 1
ATOM 1342 C C . CYS A 1 175 ? 6.522 -9.604 -1.754 1.00 98.44 175 CYS A C 1
ATOM 1344 O O . CYS A 1 175 ? 5.943 -10.428 -1.049 1.00 98.44 175 CYS A O 1
ATOM 1346 N N . HIS A 1 176 ? 5.867 -8.681 -2.458 1.00 98.50 176 HIS A N 1
ATOM 1347 C CA . HIS A 1 176 ? 4.407 -8.541 -2.504 1.00 98.50 176 HIS A CA 1
ATOM 1348 C C . HIS A 1 176 ? 3.659 -9.831 -2.847 1.00 98.50 176 HIS A C 1
ATOM 1350 O O . HIS A 1 176 ? 2.541 -10.028 -2.387 1.00 98.50 176 HIS A O 1
ATOM 1356 N N . SER A 1 177 ? 4.278 -10.745 -3.600 1.00 98.31 177 SER A N 1
ATOM 1357 C CA . SER A 1 177 ? 3.708 -12.076 -3.867 1.00 98.31 177 SER A CA 1
ATOM 1358 C C . SER A 1 177 ? 3.518 -12.949 -2.619 1.00 98.31 177 SER A C 1
ATOM 1360 O O . SER A 1 177 ? 2.881 -13.990 -2.720 1.00 98.31 177 SER A O 1
ATOM 1362 N N . LYS A 1 178 ? 4.079 -12.543 -1.473 1.00 98.19 178 LYS A N 1
ATOM 1363 C CA . LYS A 1 178 ? 4.019 -13.224 -0.174 1.00 98.19 178 LYS A CA 1
ATOM 1364 C C . LYS A 1 178 ? 3.184 -12.469 0.860 1.00 98.19 178 LYS A C 1
ATOM 1366 O O . LYS A 1 178 ? 3.378 -12.658 2.059 1.00 98.19 178 LYS A O 1
ATOM 1371 N N . MET A 1 179 ? 2.304 -11.563 0.424 1.00 97.19 179 MET A N 1
ATOM 1372 C CA . MET A 1 179 ? 1.493 -10.768 1.354 1.00 97.19 179 MET A CA 1
ATOM 1373 C C . MET A 1 179 ? 0.534 -11.627 2.196 1.00 97.19 179 MET A C 1
ATOM 1375 O O . MET A 1 179 ? 0.234 -11.277 3.330 1.00 97.19 179 MET A O 1
ATOM 1379 N N . ASP A 1 180 ? 0.096 -12.776 1.687 1.00 95.69 180 ASP A N 1
ATOM 1380 C CA . ASP A 1 180 ? -0.701 -13.761 2.425 1.00 95.69 180 ASP A CA 1
ATOM 1381 C C . ASP A 1 180 ? 0.046 -14.356 3.628 1.00 95.69 180 ASP A C 1
ATOM 1383 O O . ASP A 1 180 ? -0.575 -14.674 4.637 1.00 95.69 180 ASP A O 1
ATOM 1387 N N . GLU A 1 181 ? 1.376 -14.463 3.564 1.00 97.00 181 GLU A N 1
ATOM 1388 C CA . GLU A 1 181 ? 2.194 -14.993 4.663 1.00 97.00 181 GLU A CA 1
ATOM 1389 C C . GLU A 1 181 ? 2.297 -14.033 5.861 1.00 97.00 181 GLU A C 1
ATOM 1391 O O . GLU A 1 181 ? 2.659 -14.465 6.956 1.00 97.00 181 GLU A O 1
ATOM 1396 N N . VAL A 1 182 ? 2.041 -12.733 5.664 1.00 96.88 182 VAL A N 1
ATOM 1397 C CA . VAL A 1 182 ? 2.207 -11.704 6.712 1.00 96.88 182 VAL A CA 1
ATOM 1398 C C . VAL A 1 182 ? 0.890 -11.230 7.311 1.00 96.88 182 VAL A C 1
ATOM 1400 O O . VAL A 1 182 ? 0.878 -10.610 8.377 1.00 96.88 182 VAL A O 1
ATOM 1403 N N . LEU A 1 183 ? -0.220 -11.506 6.633 1.00 95.88 183 LEU A N 1
ATOM 1404 C CA . LEU A 1 183 ? -1.543 -11.143 7.107 1.00 95.88 183 LEU A CA 1
ATOM 1405 C C . LEU A 1 183 ? -2.046 -12.199 8.099 1.00 95.88 183 LEU A C 1
ATOM 1407 O O . LEU A 1 183 ? -1.947 -13.399 7.834 1.00 95.88 183 LEU A O 1
ATOM 1411 N N . PRO A 1 184 ? -2.634 -11.788 9.235 1.00 95.25 184 PRO A N 1
ATOM 1412 C CA . PRO A 1 184 ? -3.411 -12.701 10.061 1.00 95.25 184 PRO A CA 1
ATOM 1413 C C . PRO A 1 184 ? -4.504 -13.401 9.239 1.00 95.25 184 PRO A C 1
ATOM 1415 O O . PRO A 1 184 ? -5.042 -12.828 8.286 1.00 95.25 184 PRO A O 1
ATOM 1418 N N . LYS A 1 185 ? -4.873 -14.624 9.635 1.00 90.44 185 LYS A N 1
ATOM 1419 C CA . LYS A 1 185 ? -5.997 -15.337 9.009 1.00 90.44 185 LYS A CA 1
ATOM 1420 C C . LYS A 1 185 ? -7.269 -14.488 9.059 1.00 90.44 185 LYS A C 1
ATOM 1422 O O . LYS A 1 185 ? -7.498 -13.778 10.034 1.00 90.44 185 LYS A O 1
ATOM 1427 N N . ASP A 1 186 ? -8.058 -14.567 7.990 1.00 89.50 186 ASP A N 1
ATOM 1428 C CA . ASP A 1 186 ? -9.337 -13.862 7.821 1.00 89.50 186 ASP A CA 1
ATOM 1429 C C . ASP A 1 186 ? -9.241 -12.32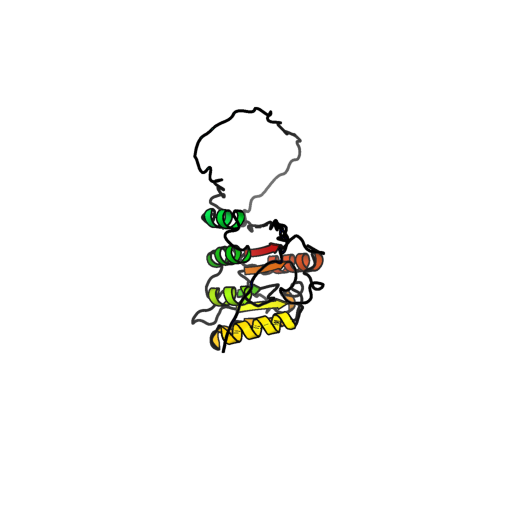2 7.830 1.00 89.50 186 ASP A C 1
ATOM 1431 O O . ASP A 1 186 ? -10.249 -11.623 7.968 1.00 89.50 186 ASP A O 1
ATOM 1435 N N . THR A 1 187 ? -8.036 -11.768 7.634 1.00 94.31 187 THR A N 1
ATOM 1436 C CA . THR A 1 187 ? -7.856 -10.320 7.479 1.00 94.31 187 THR A CA 1
ATOM 1437 C C . THR A 1 187 ? -8.584 -9.825 6.234 1.00 94.31 187 THR A C 1
ATOM 1439 O O . THR A 1 187 ? -8.330 -10.264 5.115 1.00 94.31 187 THR A O 1
ATOM 1442 N N . SER A 1 188 ? -9.470 -8.861 6.450 1.00 93.62 188 SER A N 1
ATOM 1443 C CA . SER A 1 188 ? -10.243 -8.178 5.421 1.00 93.62 188 SER A CA 1
ATOM 1444 C C . SER A 1 188 ? -9.557 -6.869 5.033 1.00 93.62 188 SER A C 1
ATOM 1446 O O . SER A 1 188 ? -9.305 -6.031 5.896 1.00 93.62 188 SER A O 1
ATOM 1448 N N . VAL A 1 189 ? -9.256 -6.679 3.746 1.00 98.31 189 VAL A N 1
ATOM 1449 C CA . VAL A 1 189 ? -8.448 -5.546 3.262 1.00 98.31 189 VAL A CA 1
ATOM 1450 C C . VAL A 1 189 ? -9.278 -4.607 2.392 1.00 98.31 189 VAL A C 1
ATOM 1452 O O . VAL A 1 189 ? -9.968 -5.055 1.479 1.00 98.31 189 VAL A O 1
ATOM 1455 N N . ARG A 1 190 ? -9.199 -3.296 2.655 1.00 98.56 190 ARG A N 1
ATOM 1456 C CA . ARG A 1 190 ? -9.893 -2.247 1.887 1.00 98.56 190 ARG A CA 1
ATOM 1457 C C . ARG A 1 190 ? -9.112 -1.776 0.666 1.00 98.56 190 ARG A C 1
ATOM 1459 O O . ARG A 1 190 ? -9.724 -1.448 -0.348 1.00 98.56 190 ARG A O 1
ATOM 1466 N N . LEU A 1 191 ? -7.790 -1.681 0.776 1.00 98.75 191 LEU A N 1
ATOM 1467 C CA . LEU A 1 191 ? -6.917 -1.166 -0.276 1.00 98.75 191 LEU A CA 1
ATOM 1468 C C . LEU A 1 191 ? -5.644 -2.002 -0.362 1.00 98.75 191 LEU A C 1
ATOM 1470 O O . LEU A 1 191 ? -4.994 -2.231 0.654 1.00 98.75 191 LEU A O 1
ATOM 1474 N N . VAL A 1 192 ? -5.255 -2.373 -1.579 1.00 98.75 192 VAL A N 1
ATOM 1475 C CA . VAL A 1 192 ? -3.902 -2.850 -1.893 1.00 98.75 192 VAL A CA 1
ATOM 1476 C C . VAL A 1 192 ? -3.338 -1.962 -2.995 1.00 98.75 192 VAL A C 1
ATOM 1478 O O . VAL A 1 192 ? -3.924 -1.890 -4.077 1.00 98.75 192 VAL A O 1
ATOM 1481 N N . ALA A 1 193 ? -2.228 -1.272 -2.739 1.00 98.62 193 ALA A N 1
ATOM 1482 C CA . ALA A 1 193 ? -1.575 -0.422 -3.730 1.00 98.62 193 ALA A CA 1
ATOM 1483 C C . ALA A 1 193 ? -0.239 -1.000 -4.196 1.00 98.62 193 ALA A C 1
ATOM 1485 O O . ALA A 1 193 ? 0.568 -1.461 -3.395 1.00 98.62 193 ALA A O 1
ATOM 1486 N N . PHE A 1 194 ? -0.006 -0.914 -5.502 1.00 98.38 194 PHE A N 1
ATOM 1487 C CA . PHE A 1 194 ? 1.219 -1.298 -6.181 1.00 98.38 194 PHE A CA 1
ATOM 1488 C C . PHE A 1 194 ? 1.758 -0.102 -6.966 1.00 98.38 194 PHE A C 1
ATOM 1490 O O . PHE A 1 194 ? 1.054 0.456 -7.809 1.00 98.38 194 PHE A O 1
ATOM 1497 N N . ASN A 1 195 ? 3.026 0.233 -6.757 1.00 96.19 195 ASN A N 1
ATOM 1498 C CA . ASN A 1 195 ? 3.792 1.162 -7.579 1.00 96.19 195 ASN A CA 1
ATOM 1499 C C . ASN A 1 195 ? 4.905 0.382 -8.281 1.00 96.19 195 ASN A C 1
ATOM 1501 O O . ASN A 1 195 ? 5.979 0.156 -7.727 1.00 96.19 195 ASN A O 1
ATOM 1505 N N . LEU A 1 196 ? 4.628 -0.065 -9.502 1.00 95.00 196 LEU A N 1
ATOM 1506 C CA . LEU A 1 196 ? 5.495 -0.971 -10.248 1.00 95.00 196 LEU A CA 1
ATOM 1507 C C . LEU A 1 196 ? 6.638 -0.214 -10.921 1.00 95.00 196 LEU A C 1
ATOM 1509 O O . LEU A 1 196 ? 6.400 0.712 -11.696 1.00 95.00 196 LEU A O 1
ATOM 1513 N N . GLY A 1 197 ? 7.867 -0.638 -10.640 1.00 91.81 197 GLY A N 1
ATOM 1514 C CA . GLY A 1 197 ? 9.099 -0.009 -11.099 1.00 91.81 197 GLY A CA 1
ATOM 1515 C C . GLY A 1 197 ? 10.267 -0.367 -10.182 1.00 91.81 197 GLY A C 1
ATOM 1516 O O . GLY A 1 197 ? 10.332 -1.482 -9.660 1.00 91.81 197 GLY A O 1
ATOM 1517 N N . TYR A 1 198 ? 11.176 0.588 -9.983 1.00 90.62 198 TYR A N 1
ATOM 1518 C CA . TYR A 1 198 ? 12.330 0.487 -9.084 1.00 90.62 198 TYR A CA 1
ATOM 1519 C C . TYR A 1 198 ? 12.245 1.497 -7.930 1.00 90.62 198 TYR A C 1
ATOM 1521 O O . TYR A 1 198 ? 11.538 2.503 -8.012 1.00 90.62 198 TYR A O 1
ATOM 1529 N N . LEU A 1 199 ? 13.039 1.281 -6.878 1.00 92.69 199 LEU A N 1
ATOM 1530 C CA . LEU A 1 199 ? 13.170 2.201 -5.743 1.00 92.69 199 LEU A CA 1
ATOM 1531 C C . LEU A 1 199 ? 13.914 3.494 -6.139 1.00 92.69 199 LEU A C 1
ATOM 1533 O O . LEU A 1 199 ? 15.099 3.431 -6.488 1.00 92.69 199 LEU A O 1
ATOM 1537 N N . PRO A 1 200 ? 13.308 4.694 -6.036 1.00 89.31 200 PRO A N 1
ATOM 1538 C CA . PRO A 1 200 ? 14.018 5.939 -6.317 1.00 89.31 200 PRO A CA 1
ATOM 1539 C C . PRO A 1 200 ? 15.224 6.144 -5.386 1.00 89.31 200 PRO A C 1
ATOM 1541 O O . PRO A 1 200 ? 15.100 6.146 -4.159 1.00 89.31 200 PRO A O 1
ATOM 1544 N N . GLY A 1 201 ? 16.404 6.333 -5.983 1.00 89.88 201 GLY A N 1
ATOM 1545 C CA . GLY A 1 201 ? 17.668 6.450 -5.248 1.00 89.88 201 GLY A CA 1
ATOM 1546 C C . GLY A 1 201 ? 18.163 5.133 -4.634 1.00 89.88 201 GLY A C 1
ATOM 1547 O O . GLY A 1 201 ? 18.960 5.179 -3.702 1.00 89.88 201 GLY A O 1
ATOM 1548 N N . GLY A 1 202 ? 17.653 3.984 -5.091 1.00 89.88 202 GLY A N 1
ATOM 1549 C CA . GLY A 1 202 ? 18.151 2.645 -4.765 1.00 89.88 202 GLY A CA 1
ATOM 1550 C C . GLY A 1 202 ? 18.815 1.957 -5.962 1.00 89.88 202 GLY A C 1
ATOM 1551 O O . GLY A 1 202 ? 19.147 2.603 -6.961 1.00 89.88 202 GLY A O 1
ATOM 1552 N N . ASP A 1 203 ? 18.986 0.639 -5.860 1.00 88.69 203 ASP A N 1
ATOM 1553 C CA . ASP A 1 203 ? 19.484 -0.189 -6.958 1.00 88.69 203 ASP A CA 1
ATOM 1554 C C . ASP A 1 203 ? 18.404 -0.338 -8.041 1.00 88.69 203 ASP A C 1
ATOM 1556 O O . ASP A 1 203 ? 17.339 -0.911 -7.818 1.00 88.69 203 ASP A O 1
ATOM 1560 N N . LYS A 1 204 ? 18.683 0.186 -9.239 1.00 88.69 204 LYS A N 1
ATOM 1561 C CA . LYS A 1 204 ? 17.742 0.168 -10.369 1.00 88.69 204 LYS A CA 1
ATOM 1562 C C . LYS A 1 204 ? 17.607 -1.202 -11.034 1.00 88.69 204 LYS A C 1
ATOM 1564 O O . LYS A 1 204 ? 16.744 -1.359 -11.891 1.00 88.69 204 LYS A O 1
ATOM 1569 N N . THR A 1 205 ? 18.461 -2.164 -10.690 1.00 90.12 205 THR A N 1
ATOM 1570 C CA . THR A 1 2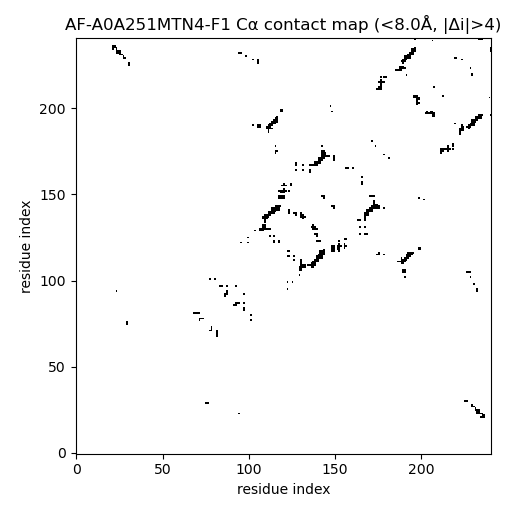05 ? 18.340 -3.550 -11.165 1.00 90.12 205 THR A CA 1
ATOM 1571 C C . THR A 1 205 ? 17.256 -4.315 -10.407 1.00 90.12 205 THR A C 1
ATOM 1573 O O . THR A 1 205 ? 16.702 -5.281 -10.933 1.00 90.12 205 THR A O 1
ATOM 1576 N N . ILE A 1 206 ? 16.900 -3.851 -9.205 1.00 92.00 206 ILE A N 1
ATOM 1577 C CA . ILE A 1 206 ? 15.823 -4.418 -8.401 1.00 92.00 206 ILE A CA 1
ATOM 1578 C C . ILE A 1 206 ? 14.514 -3.740 -8.803 1.00 92.00 206 ILE A C 1
ATOM 1580 O O . ILE A 1 206 ? 14.222 -2.606 -8.418 1.00 92.00 206 ILE A O 1
ATOM 1584 N N . ILE A 1 207 ? 13.730 -4.460 -9.601 1.00 93.56 207 ILE A N 1
ATOM 1585 C CA . ILE A 1 207 ? 12.450 -3.997 -10.138 1.00 93.56 207 ILE A CA 1
ATOM 1586 C C . ILE A 1 207 ? 11.328 -4.974 -9.799 1.00 93.56 207 ILE A C 1
ATOM 1588 O O . ILE A 1 207 ? 11.554 -6.179 -9.637 1.00 93.56 207 ILE A O 1
ATOM 1592 N N . THR A 1 208 ? 10.094 -4.478 -9.762 1.00 94.25 208 THR A N 1
ATOM 1593 C CA . THR A 1 208 ? 8.912 -5.344 -9.710 1.00 94.25 208 THR A CA 1
ATOM 1594 C C . THR A 1 208 ? 8.829 -6.224 -10.955 1.00 94.25 208 THR A C 1
ATOM 1596 O O . THR A 1 208 ? 8.953 -5.729 -12.072 1.00 94.25 208 THR A O 1
ATOM 1599 N N . GLN A 1 209 ? 8.560 -7.515 -10.767 1.00 95.56 209 GLN A N 1
ATOM 1600 C CA . GLN A 1 209 ? 8.449 -8.487 -11.854 1.00 95.56 209 GLN A CA 1
ATOM 1601 C C . GLN A 1 209 ? 6.983 -8.807 -12.139 1.00 95.56 209 GLN A C 1
ATOM 1603 O O . GLN A 1 209 ? 6.184 -8.957 -11.215 1.00 95.56 209 GLN A O 1
ATOM 1608 N N . SER A 1 210 ? 6.621 -8.957 -13.414 1.00 95.19 210 SER A N 1
ATOM 1609 C CA . SER A 1 210 ? 5.245 -9.276 -13.818 1.00 95.19 210 SER A CA 1
ATOM 1610 C C . SER A 1 210 ? 4.733 -10.567 -13.171 1.00 95.19 210 SER A C 1
ATOM 1612 O O . SER A 1 210 ? 3.608 -10.592 -12.682 1.00 95.19 210 SER A O 1
ATOM 1614 N N . GLU A 1 211 ? 5.567 -11.608 -13.090 1.00 97.00 211 GLU A N 1
ATOM 1615 C CA . GLU A 1 211 ? 5.204 -12.891 -12.478 1.00 97.00 211 GLU A CA 1
ATOM 1616 C C . GLU A 1 211 ? 4.826 -12.746 -10.995 1.00 97.00 211 GLU A C 1
ATOM 1618 O O . GLU A 1 211 ? 3.789 -13.251 -10.560 1.00 97.00 211 GLU A O 1
ATOM 1623 N N . THR A 1 212 ? 5.644 -12.044 -10.204 1.00 98.25 212 THR A N 1
ATOM 1624 C CA . THR A 1 212 ? 5.367 -11.852 -8.774 1.00 98.25 212 THR A CA 1
ATOM 1625 C C . THR A 1 212 ? 4.200 -10.897 -8.554 1.00 98.25 212 THR A C 1
ATOM 1627 O O . THR A 1 212 ? 3.395 -11.122 -7.652 1.00 98.25 212 THR A O 1
ATOM 1630 N N . THR A 1 213 ? 4.043 -9.889 -9.414 1.00 98.12 213 THR A N 1
ATOM 1631 C CA . THR A 1 213 ? 2.890 -8.984 -9.393 1.00 98.12 213 THR A CA 1
ATOM 1632 C C . THR A 1 213 ? 1.587 -9.711 -9.707 1.00 98.12 213 THR A C 1
ATOM 1634 O O . THR A 1 213 ? 0.614 -9.510 -8.993 1.00 98.12 213 THR A O 1
ATOM 1637 N N . LEU A 1 214 ? 1.551 -10.608 -10.696 1.00 98.00 214 LEU A N 1
ATOM 1638 C CA . LEU A 1 214 ? 0.351 -11.402 -10.989 1.00 98.00 214 LEU A CA 1
ATOM 1639 C C . LEU A 1 214 ? -0.048 -12.287 -9.801 1.00 98.00 214 LEU A C 1
ATOM 1641 O O . LEU A 1 214 ? -1.212 -12.287 -9.413 1.00 98.00 214 LEU A O 1
ATOM 1645 N N . LYS A 1 215 ? 0.914 -12.969 -9.161 1.00 98.38 215 LYS A N 1
ATOM 1646 C CA . LYS A 1 215 ? 0.650 -13.757 -7.939 1.00 98.38 215 LYS A CA 1
ATOM 1647 C C . LYS A 1 215 ? 0.076 -12.887 -6.817 1.00 98.38 215 LYS A C 1
ATOM 1649 O O . LYS A 1 215 ? -0.903 -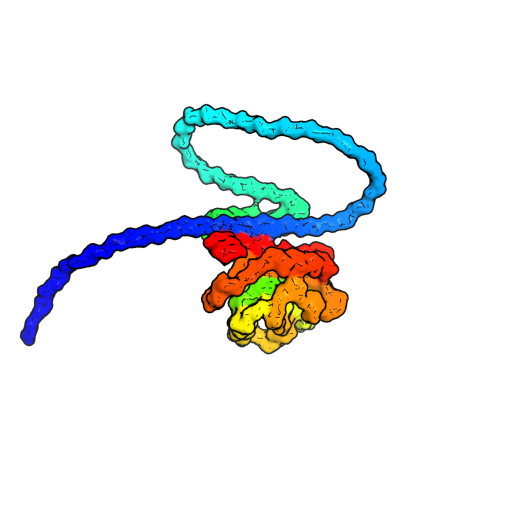13.263 -6.181 1.00 98.38 215 LYS A O 1
ATOM 1654 N N . ALA A 1 216 ? 0.655 -11.708 -6.606 1.00 98.50 216 ALA A N 1
ATOM 1655 C CA . ALA A 1 216 ? 0.185 -10.755 -5.609 1.00 98.50 216 ALA A CA 1
ATOM 1656 C C . ALA A 1 216 ? -1.234 -10.238 -5.897 1.00 98.50 216 ALA A C 1
ATOM 1658 O O . ALA A 1 216 ? -2.003 -10.030 -4.964 1.00 98.50 216 ALA A O 1
ATOM 1659 N N . LEU A 1 217 ? -1.594 -10.046 -7.170 1.00 98.50 217 LEU A N 1
ATOM 1660 C CA . LEU A 1 217 ? -2.938 -9.623 -7.567 1.00 98.50 217 LEU A CA 1
ATOM 1661 C C . LEU A 1 217 ? -3.991 -10.701 -7.291 1.00 98.50 217 LEU A C 1
ATOM 1663 O O . LEU A 1 217 ? -5.084 -10.361 -6.842 1.00 98.50 217 LEU A O 1
ATOM 1667 N N . GLU A 1 218 ? -3.667 -11.981 -7.491 1.00 98.19 218 GLU A N 1
ATOM 1668 C CA . GLU A 1 218 ? -4.567 -13.083 -7.123 1.00 98.19 218 GLU A CA 1
ATOM 1669 C C . GLU A 1 218 ? -4.803 -13.137 -5.607 1.00 98.19 218 GLU A C 1
ATOM 1671 O O . GLU A 1 218 ? -5.947 -13.245 -5.158 1.00 98.19 218 GLU A O 1
ATOM 1676 N N . VAL A 1 219 ? -3.745 -12.964 -4.806 1.00 97.50 219 VAL A N 1
ATOM 1677 C CA . VAL A 1 219 ? -3.871 -12.866 -3.344 1.00 97.50 219 VAL A CA 1
ATOM 1678 C C . VAL A 1 219 ? -4.717 -11.653 -2.959 1.00 97.50 219 VAL A C 1
ATOM 1680 O O . VAL A 1 219 ? -5.709 -11.809 -2.247 1.00 97.50 219 VAL A O 1
ATOM 1683 N N . ALA A 1 220 ? -4.395 -10.467 -3.484 1.00 98.00 220 ALA A N 1
ATOM 1684 C CA . ALA A 1 220 ? -5.124 -9.229 -3.213 1.00 98.00 220 ALA A CA 1
ATOM 1685 C C . ALA A 1 220 ? -6.619 -9.366 -3.529 1.00 98.00 220 ALA A C 1
ATOM 1687 O O . ALA A 1 220 ? -7.457 -8.913 -2.755 1.00 98.00 220 ALA A O 1
ATOM 1688 N N . LYS A 1 221 ? -6.964 -10.043 -4.630 1.00 96.44 221 LYS A N 1
ATOM 1689 C CA . LYS A 1 221 ? -8.350 -10.319 -5.017 1.00 96.44 221 LYS A CA 1
ATOM 1690 C C . LYS A 1 221 ? -9.087 -11.190 -3.995 1.00 96.44 221 LYS A C 1
ATOM 1692 O O . LYS A 1 221 ? -10.264 -10.947 -3.752 1.00 96.44 221 LYS A O 1
ATOM 1697 N N . SER A 1 222 ? -8.424 -12.181 -3.399 1.00 95.75 222 SER A N 1
ATOM 1698 C CA . SER A 1 222 ? -9.055 -13.092 -2.429 1.00 95.75 222 SER A CA 1
ATOM 1699 C C . SER A 1 222 ? -9.314 -12.485 -1.044 1.00 95.75 222 SER A C 1
ATOM 1701 O O . SER A 1 222 ? -10.225 -12.937 -0.356 1.00 95.75 222 SER A O 1
ATOM 1703 N N . ILE A 1 223 ? -8.545 -11.467 -0.646 1.00 96.69 223 ILE A N 1
ATOM 1704 C CA . ILE A 1 223 ? -8.617 -10.836 0.690 1.00 96.69 223 ILE A CA 1
ATOM 1705 C C . ILE A 1 223 ? -9.382 -9.504 0.692 1.00 96.69 223 ILE A C 1
ATOM 1707 O O . ILE A 1 223 ? -9.608 -8.904 1.747 1.00 96.69 223 ILE A O 1
ATOM 1711 N N . MET A 1 224 ? -9.742 -9.004 -0.492 1.00 97.56 224 MET A N 1
ATOM 1712 C CA . MET A 1 224 ? -10.402 -7.713 -0.650 1.00 97.56 224 MET A CA 1
ATOM 1713 C C . MET A 1 224 ? -11.836 -7.764 -0.123 1.00 97.56 224 MET A C 1
ATOM 1715 O O . MET A 1 224 ? -12.624 -8.636 -0.495 1.00 97.56 224 MET A O 1
ATOM 1719 N N . VAL A 1 225 ? -12.221 -6.774 0.679 1.00 97.25 225 VAL A N 1
ATOM 1720 C CA . VAL A 1 225 ? -13.626 -6.600 1.067 1.00 97.25 225 VAL A CA 1
ATOM 1721 C C . VAL A 1 225 ? -14.477 -6.116 -0.111 1.00 97.25 225 VAL A C 1
ATOM 1723 O O . VAL A 1 225 ? -13.969 -5.449 -1.019 1.00 97.25 225 VAL A O 1
ATOM 1726 N N . PRO A 1 226 ? -15.802 -6.345 -0.092 1.00 94.88 226 PRO A N 1
ATOM 1727 C CA . PRO A 1 226 ? -16.706 -5.703 -1.037 1.00 94.88 226 PRO A CA 1
ATOM 1728 C C . PRO A 1 226 ? -16.529 -4.176 -1.055 1.00 94.88 226 PRO A C 1
ATOM 1730 O O . PRO A 1 226 ? -16.527 -3.508 -0.015 1.00 94.88 226 PRO A O 1
ATOM 1733 N N . GLY A 1 227 ? -16.369 -3.623 -2.260 1.00 92.69 227 GLY A N 1
ATOM 1734 C CA . GLY A 1 227 ? -16.091 -2.199 -2.464 1.00 92.69 227 GLY A CA 1
ATOM 1735 C C . GLY A 1 227 ? -14.666 -1.768 -2.094 1.00 92.69 227 GLY A C 1
ATOM 1736 O O . GLY A 1 227 ? -14.425 -0.575 -1.945 1.00 92.69 227 GLY A O 1
ATOM 1737 N N . GLY A 1 228 ? -13.740 -2.705 -1.883 1.00 96.94 228 GLY A N 1
ATOM 1738 C CA . GLY A 1 228 ? -12.314 -2.410 -1.781 1.00 96.94 228 GLY A CA 1
ATOM 1739 C C . GLY A 1 228 ? -11.671 -2.097 -3.135 1.00 96.94 228 GLY A C 1
ATOM 1740 O O . GLY A 1 228 ? -12.281 -2.276 -4.192 1.00 96.94 228 GLY A O 1
ATOM 1741 N N . LEU A 1 229 ? -10.435 -1.603 -3.094 1.00 97.69 229 LEU A N 1
ATOM 1742 C CA . LEU A 1 229 ? -9.691 -1.124 -4.255 1.00 97.69 229 LEU A CA 1
ATOM 1743 C C . LEU A 1 229 ? -8.330 -1.814 -4.370 1.00 97.69 229 LEU A C 1
ATOM 1745 O O . LEU A 1 229 ? -7.540 -1.836 -3.432 1.00 97.69 229 LEU A O 1
ATOM 1749 N N . ILE A 1 230 ? -8.017 -2.300 -5.570 1.00 98.38 230 ILE A N 1
ATOM 1750 C CA . ILE A 1 230 ? -6.645 -2.621 -5.968 1.00 98.38 230 ILE A CA 1
ATOM 1751 C C . ILE A 1 230 ? -6.153 -1.475 -6.852 1.00 98.38 230 ILE A C 1
ATOM 1753 O O . ILE A 1 230 ? -6.736 -1.209 -7.902 1.00 98.38 230 ILE A O 1
ATOM 1757 N N . SER A 1 231 ? -5.101 -0.784 -6.422 1.00 97.75 231 SER A N 1
ATOM 1758 C CA . SER A 1 231 ? -4.506 0.346 -7.137 1.00 97.75 231 SER A CA 1
ATOM 1759 C C . SER A 1 231 ? -3.171 -0.068 -7.735 1.00 97.75 231 SER A C 1
ATOM 1761 O O . SER A 1 231 ? -2.311 -0.558 -7.015 1.00 97.75 231 SER A O 1
ATOM 1763 N N . ILE A 1 232 ? -2.967 0.162 -9.031 1.00 96.69 232 ILE A N 1
ATOM 1764 C CA . ILE A 1 232 ? -1.707 -0.162 -9.709 1.00 96.69 232 ILE A CA 1
ATOM 1765 C C . ILE A 1 232 ? -1.243 1.060 -10.495 1.00 96.69 232 ILE A C 1
ATOM 1767 O O . ILE A 1 232 ? -1.904 1.483 -11.444 1.00 96.69 232 ILE A O 1
ATOM 1771 N N . VAL A 1 233 ? -0.090 1.606 -10.123 1.00 93.19 233 VAL A N 1
ATOM 1772 C CA . VAL A 1 233 ? 0.638 2.610 -10.900 1.00 93.19 233 VAL A CA 1
ATOM 1773 C C . VAL A 1 233 ? 1.800 1.912 -11.588 1.00 93.19 233 VAL A C 1
ATOM 1775 O O . VAL A 1 233 ? 2.607 1.259 -10.933 1.00 93.19 233 VAL A O 1
ATOM 1778 N N . VAL A 1 234 ? 1.892 2.049 -12.910 1.00 90.19 234 VAL A N 1
ATOM 1779 C CA . VAL A 1 234 ? 2.968 1.449 -13.706 1.00 90.19 234 VAL A CA 1
ATOM 1780 C C . VAL A 1 234 ? 3.856 2.553 -14.261 1.00 90.19 234 VAL A C 1
ATOM 1782 O O . VAL A 1 234 ? 3.397 3.386 -15.050 1.00 90.19 234 VAL A O 1
ATOM 1785 N N . TYR A 1 235 ? 5.122 2.566 -13.852 1.00 81.19 235 TYR A N 1
ATOM 1786 C CA . TYR A 1 235 ? 6.132 3.425 -14.456 1.00 81.19 235 TYR A CA 1
ATOM 1787 C C . TYR A 1 235 ? 6.712 2.708 -15.674 1.00 81.19 235 TYR A C 1
ATOM 1789 O O . TYR A 1 235 ? 7.218 1.600 -15.552 1.00 81.19 235 TYR A O 1
ATOM 1797 N N . VAL A 1 236 ? 6.582 3.333 -16.846 1.00 72.94 236 VAL A N 1
ATOM 1798 C CA . VAL A 1 236 ? 7.130 2.824 -18.111 1.00 72.94 236 VAL A CA 1
ATOM 1799 C C . VAL A 1 236 ? 8.261 3.727 -18.604 1.00 72.94 236 VAL A C 1
ATOM 1801 O O . VAL A 1 236 ? 8.230 4.941 -18.369 1.00 72.94 236 VAL A O 1
ATOM 1804 N N . GLY A 1 237 ? 9.223 3.167 -19.335 1.00 65.31 237 GLY A N 1
ATOM 1805 C CA . GLY A 1 237 ? 10.323 3.905 -19.967 1.00 65.31 237 GLY A CA 1
ATOM 1806 C C . GLY A 1 237 ? 11.720 3.675 -19.375 1.00 65.31 237 GLY A C 1
ATOM 1807 O O . GLY A 1 237 ? 12.623 4.471 -19.630 1.00 65.31 237 GLY A O 1
ATOM 1808 N N . HIS A 1 238 ? 11.927 2.605 -18.614 1.00 56.44 238 HIS A N 1
ATOM 1809 C CA . HIS A 1 238 ? 13.218 2.107 -18.149 1.00 56.44 238 HIS A CA 1
ATOM 1810 C C . HIS A 1 238 ? 13.418 0.626 -18.539 1.00 56.44 238 HIS A C 1
ATOM 1812 O O . HIS A 1 238 ? 12.470 -0.075 -18.891 1.00 56.44 238 HIS A O 1
ATOM 1818 N N . PRO A 1 239 ? 14.654 0.092 -18.514 1.00 51.41 239 PRO A N 1
ATOM 1819 C CA . PRO A 1 239 ? 14.864 -1.342 -18.702 1.00 51.41 239 PRO A CA 1
ATOM 1820 C C . PRO A 1 239 ? 14.014 -2.142 -1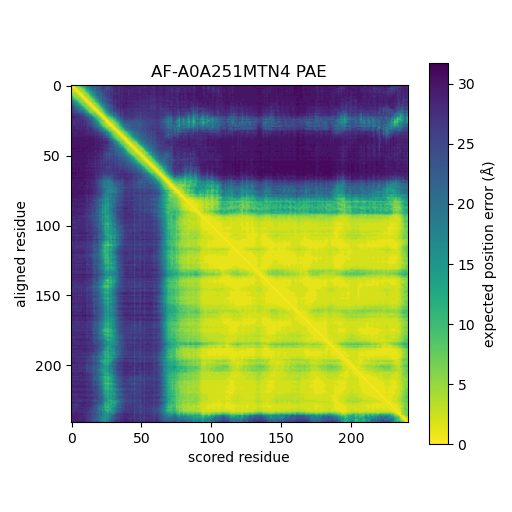7.700 1.00 51.41 239 PRO A C 1
ATOM 1822 O O . PRO A 1 239 ? 14.088 -1.896 -16.496 1.00 51.41 239 PRO A O 1
ATOM 1825 N N . GLY A 1 240 ? 13.173 -3.048 -18.207 1.00 57.72 240 GLY A N 1
ATOM 1826 C CA . GLY A 1 240 ? 12.229 -3.833 -17.402 1.00 57.72 240 GLY A CA 1
ATOM 1827 C C . GLY A 1 240 ? 10.856 -3.189 -17.143 1.00 57.72 240 GLY A C 1
ATOM 1828 O O . GLY A 1 240 ? 10.036 -3.818 -16.477 1.00 57.72 240 GLY A O 1
ATOM 1829 N N . GLY A 1 241 ? 10.587 -1.994 -17.686 1.00 41.75 241 GLY A N 1
ATOM 1830 C CA . GLY A 1 241 ? 9.279 -1.325 -17.654 1.00 41.75 241 GLY A CA 1
ATOM 1831 C C . GLY A 1 241 ? 9.299 0.020 -18.353 1.00 41.75 241 GLY A C 1
ATOM 1832 O O . GLY A 1 241 ? 9.956 0.932 -17.827 1.00 41.75 241 GLY A O 1
#

Organism: Prunus persica (NCBI:txid3760)